Protein AF-A0AA89BQ19-F1 (afdb_monomer)

InterPro domains:
  IPR007531 Dysbindin [PTHR16294] (12-281)

Structure (mmCIF, N/CA/C/O backbone):
data_AF-A0AA89BQ19-F1
#
_entry.id   AF-A0AA89BQ19-F1
#
loop_
_atom_site.group_PDB
_atom_site.id
_atom_site.type_symbol
_atom_site.label_atom_id
_atom_site.label_alt_id
_atom_site.label_comp_id
_atom_site.label_asym_id
_atom_site.label_entity_id
_atom_site.label_seq_id
_atom_site.pdbx_PDB_ins_code
_atom_site.Cartn_x
_atom_site.Cartn_y
_atom_site.Cartn_z
_atom_site.occupancy
_atom_site.B_iso_or_equiv
_atom_site.auth_seq_id
_atom_site.auth_comp_id
_atom_site.auth_asym_id
_atom_site.auth_atom_id
_atom_site.pdbx_PDB_model_num
ATOM 1 N N . MET A 1 1 ? 82.392 4.988 -98.985 1.00 59.44 1 MET A N 1
ATOM 2 C CA . MET A 1 1 ? 82.221 5.836 -97.780 1.00 59.44 1 MET A CA 1
ATOM 3 C C . MET A 1 1 ? 80.755 6.188 -97.483 1.00 59.44 1 MET A C 1
ATOM 5 O O . MET A 1 1 ? 80.315 5.888 -96.385 1.00 59.44 1 MET A O 1
ATOM 9 N N . ARG A 1 2 ? 79.944 6.673 -98.443 1.00 60.59 2 ARG A N 1
ATOM 10 C CA . ARG A 1 2 ? 78.520 7.052 -98.224 1.00 60.59 2 ARG A CA 1
ATOM 11 C C . ARG A 1 2 ? 77.588 5.973 -97.628 1.00 60.59 2 ARG A C 1
ATOM 13 O O . ARG A 1 2 ? 76.764 6.294 -96.783 1.00 60.59 2 ARG A O 1
ATOM 20 N N . LYS A 1 3 ? 77.736 4.691 -98.000 1.00 65.44 3 LYS A N 1
ATOM 21 C CA . LYS A 1 3 ? 76.906 3.599 -97.438 1.00 65.44 3 LYS A CA 1
ATOM 22 C C . LYS A 1 3 ? 77.124 3.383 -95.930 1.00 65.44 3 LYS A C 1
ATOM 24 O O . LYS A 1 3 ? 76.165 3.089 -95.232 1.00 65.44 3 LYS A O 1
ATOM 29 N N . ARG A 1 4 ? 78.349 3.580 -95.419 1.00 65.56 4 ARG A N 1
ATOM 30 C CA . ARG A 1 4 ? 78.644 3.468 -93.976 1.00 65.56 4 ARG A CA 1
ATOM 31 C C . ARG A 1 4 ? 78.057 4.639 -93.181 1.00 65.56 4 ARG A C 1
ATOM 33 O O . ARG A 1 4 ? 77.515 4.415 -92.107 1.00 65.56 4 ARG A O 1
ATOM 40 N N . GLN A 1 5 ? 78.086 5.849 -93.747 1.00 71.81 5 GLN A N 1
ATOM 41 C CA . GLN A 1 5 ? 77.478 7.040 -93.138 1.00 71.81 5 GLN A CA 1
ATOM 42 C C . GLN A 1 5 ? 75.958 6.877 -92.957 1.00 71.81 5 GLN A C 1
ATOM 44 O O . GLN A 1 5 ? 75.428 7.193 -91.898 1.00 71.81 5 GLN A O 1
ATOM 49 N N . ASN A 1 6 ? 75.269 6.327 -93.966 1.00 75.75 6 ASN A N 1
ATOM 50 C CA . ASN A 1 6 ? 73.824 6.091 -93.897 1.00 75.75 6 ASN A CA 1
ATOM 51 C C . ASN A 1 6 ? 73.456 5.046 -92.837 1.00 75.75 6 ASN A C 1
ATOM 53 O O . ASN A 1 6 ? 72.525 5.271 -92.077 1.00 75.75 6 ASN A O 1
ATOM 57 N N . VAL A 1 7 ? 74.191 3.933 -92.742 1.00 79.19 7 VAL A N 1
ATOM 58 C CA . VAL A 1 7 ? 73.924 2.901 -91.721 1.00 79.19 7 VAL A CA 1
ATOM 59 C C . VAL A 1 7 ? 74.097 3.462 -90.308 1.00 79.19 7 VAL A C 1
ATOM 61 O O . VAL A 1 7 ? 73.243 3.228 -89.460 1.00 79.19 7 VAL A O 1
ATOM 64 N N . HIS A 1 8 ? 75.143 4.258 -90.074 1.00 80.75 8 HIS A N 1
ATOM 65 C CA . HIS A 1 8 ? 75.351 4.919 -88.785 1.00 80.75 8 HIS A CA 1
ATOM 66 C C . HIS A 1 8 ? 74.233 5.925 -88.468 1.00 80.75 8 HIS A C 1
ATOM 68 O O . HIS A 1 8 ? 73.750 5.974 -87.343 1.00 80.75 8 HIS A O 1
ATOM 74 N N . TYR A 1 9 ? 73.772 6.695 -89.459 1.00 85.81 9 TYR A N 1
ATOM 75 C CA . TYR A 1 9 ? 72.647 7.619 -89.291 1.00 85.81 9 TYR A CA 1
ATOM 76 C C . TYR A 1 9 ? 71.343 6.892 -88.932 1.00 85.81 9 TYR A C 1
ATOM 78 O O . TYR A 1 9 ? 70.663 7.284 -87.985 1.00 85.81 9 TYR A O 1
ATOM 86 N N . TYR A 1 10 ? 71.012 5.804 -89.637 1.00 87.62 10 TYR A N 1
ATOM 87 C CA . TYR A 1 10 ? 69.832 4.999 -89.317 1.00 87.62 10 TYR A CA 1
ATOM 88 C C . TYR A 1 10 ? 69.940 4.372 -87.927 1.00 87.62 10 TYR A C 1
ATOM 90 O O . TYR A 1 10 ? 68.978 4.444 -87.169 1.00 87.62 10 TYR A O 1
ATOM 98 N N . PHE A 1 11 ? 71.103 3.824 -87.567 1.00 89.88 11 PHE A N 1
ATOM 99 C CA . PHE A 1 11 ? 71.336 3.246 -86.244 1.00 89.88 11 PHE A CA 1
ATOM 100 C C . PHE A 1 11 ? 71.167 4.282 -85.123 1.00 89.88 11 PHE A C 1
ATOM 102 O O . PHE A 1 11 ? 70.396 4.046 -84.197 1.00 89.88 11 PHE A O 1
ATOM 109 N N . CYS A 1 12 ? 71.792 5.460 -85.240 1.00 90.94 12 CYS A N 1
ATOM 110 C CA . CYS A 1 12 ? 71.628 6.538 -84.261 1.00 90.94 12 CYS A CA 1
ATOM 111 C C . CYS A 1 12 ? 70.174 7.011 -84.156 1.00 90.94 12 CYS A C 1
ATOM 113 O O . CYS A 1 12 ? 69.694 7.255 -83.053 1.00 90.94 12 CYS A O 1
ATOM 115 N N . ARG A 1 13 ? 69.453 7.112 -85.281 1.00 91.56 13 ARG A N 1
ATOM 116 C CA . ARG A 1 13 ? 68.035 7.490 -85.272 1.00 91.56 13 ARG A CA 1
ATOM 117 C C . ARG A 1 13 ? 67.186 6.455 -84.540 1.00 91.56 13 ARG A C 1
ATOM 119 O O . ARG A 1 13 ? 66.380 6.842 -83.706 1.00 91.56 13 ARG A O 1
ATOM 126 N N . TYR A 1 14 ? 67.392 5.166 -84.817 1.00 93.38 14 TYR A N 1
ATOM 127 C CA . TYR A 1 14 ? 66.685 4.092 -84.117 1.00 93.38 14 TYR A CA 1
ATOM 128 C C . TYR A 1 14 ? 66.999 4.079 -82.621 1.00 93.38 14 TYR A C 1
ATOM 130 O O . TYR A 1 14 ? 66.084 3.948 -81.814 1.00 93.38 14 TYR A O 1
ATOM 138 N N . GLN A 1 15 ? 68.265 4.268 -82.246 1.00 94.50 15 GLN A N 1
ATOM 139 C CA . GLN A 1 15 ? 68.683 4.324 -80.846 1.00 94.50 15 GLN A CA 1
ATOM 140 C C . GLN A 1 15 ? 68.030 5.493 -80.095 1.00 94.50 15 GLN A C 1
ATOM 142 O O . GLN A 1 15 ? 67.572 5.302 -78.973 1.00 94.50 15 GLN A O 1
ATOM 147 N N . LEU A 1 16 ? 67.941 6.677 -80.714 1.00 93.81 16 LEU A N 1
ATOM 148 C CA . LEU A 1 16 ? 67.251 7.830 -80.128 1.00 93.81 16 LEU A CA 1
ATOM 149 C C . LEU A 1 16 ? 65.747 7.581 -79.998 1.00 93.81 16 LEU A C 1
ATOM 151 O O . LEU A 1 16 ? 65.211 7.728 -78.910 1.00 93.81 16 LEU A O 1
ATOM 155 N N . THR A 1 17 ? 65.082 7.095 -81.052 1.00 93.75 17 THR A N 1
ATOM 156 C CA . THR A 1 17 ? 63.645 6.778 -80.973 1.00 93.75 17 THR A CA 1
ATOM 157 C C . THR A 1 17 ? 63.336 5.685 -79.954 1.00 93.75 17 THR A C 1
ATOM 159 O O . THR A 1 17 ? 62.280 5.704 -79.333 1.00 93.75 17 THR A O 1
ATOM 162 N N . TRP A 1 18 ? 64.244 4.721 -79.779 1.00 95.25 18 TRP A N 1
ATOM 163 C CA . TRP A 1 18 ? 64.086 3.664 -78.786 1.00 95.25 18 TRP A CA 1
ATOM 164 C C . TRP A 1 18 ? 64.279 4.196 -77.367 1.00 95.25 18 TRP A C 1
ATOM 166 O O . TRP A 1 18 ? 63.514 3.830 -76.482 1.00 95.25 18 TRP A O 1
ATOM 176 N N . LYS A 1 19 ? 65.245 5.100 -77.167 1.00 95.56 19 LYS A N 1
ATOM 177 C CA . LYS A 1 19 ? 65.417 5.807 -75.899 1.00 95.56 19 LYS A CA 1
ATOM 178 C C . LYS A 1 19 ? 64.176 6.632 -75.553 1.00 95.56 19 LYS A C 1
ATOM 180 O O . LYS A 1 19 ? 63.644 6.456 -74.470 1.00 95.56 19 LYS A O 1
ATOM 185 N N . ASP A 1 20 ? 63.673 7.442 -76.483 1.00 95.56 20 ASP A N 1
ATOM 186 C CA . ASP A 1 20 ? 62.470 8.256 -76.261 1.00 95.56 20 ASP A CA 1
ATOM 187 C C . ASP A 1 20 ? 61.249 7.377 -75.937 1.00 95.56 20 ASP A C 1
ATOM 189 O O . ASP A 1 20 ? 60.449 7.698 -75.060 1.00 95.56 20 ASP A O 1
ATOM 193 N N . LEU A 1 21 ? 61.106 6.232 -76.618 1.00 95.56 21 LEU A N 1
ATOM 194 C CA . LEU A 1 21 ? 60.050 5.262 -76.329 1.00 95.56 21 LEU A CA 1
ATOM 195 C C . LEU A 1 21 ? 60.206 4.637 -74.936 1.00 95.56 21 LEU A C 1
ATOM 197 O O . LEU A 1 21 ? 59.207 4.459 -74.242 1.00 95.56 21 LEU A O 1
ATOM 201 N N . HIS A 1 22 ? 61.431 4.301 -74.533 1.00 96.38 22 HIS A N 1
ATOM 202 C CA . HIS A 1 22 ? 61.712 3.743 -73.214 1.00 96.38 22 HIS A CA 1
ATOM 203 C C . HIS A 1 22 ? 61.442 4.764 -72.106 1.00 96.38 22 HIS A C 1
ATOM 205 O O . HIS A 1 22 ? 60.717 4.441 -71.171 1.00 96.38 22 HIS A O 1
ATOM 211 N N . ASP A 1 23 ? 61.917 6.001 -72.264 1.00 95.81 23 ASP A N 1
ATOM 212 C CA . ASP A 1 23 ? 61.692 7.100 -71.320 1.00 95.81 23 ASP A CA 1
ATOM 213 C C . ASP A 1 23 ? 60.181 7.390 -71.178 1.00 95.81 23 ASP A C 1
ATOM 215 O O . ASP A 1 23 ? 59.668 7.555 -70.069 1.00 95.81 23 ASP A O 1
ATOM 219 N N . ASN A 1 24 ? 59.427 7.363 -72.286 1.00 96.12 24 ASN A N 1
ATOM 220 C CA . ASN A 1 24 ? 57.965 7.488 -72.263 1.00 96.12 24 ASN A CA 1
ATOM 221 C C . ASN A 1 24 ? 57.283 6.297 -71.573 1.00 96.12 24 ASN A C 1
ATOM 223 O O . ASN A 1 24 ? 56.347 6.497 -70.800 1.00 96.12 24 ASN A O 1
ATOM 227 N N . SER A 1 25 ? 57.734 5.067 -71.835 1.00 96.31 25 SER A N 1
ATOM 228 C CA . SER A 1 25 ? 57.196 3.862 -71.193 1.00 96.31 25 SER A CA 1
ATOM 229 C C . SER A 1 25 ? 57.474 3.847 -69.691 1.00 96.31 25 SER A C 1
ATOM 231 O O . SER A 1 25 ? 56.616 3.423 -68.923 1.00 96.31 25 SER A O 1
ATOM 233 N N . GLU A 1 26 ? 58.651 4.304 -69.265 1.00 96.69 26 GLU A N 1
ATOM 234 C CA . GLU A 1 26 ? 59.024 4.402 -67.855 1.00 96.69 26 GLU A CA 1
ATOM 235 C C . GLU A 1 26 ? 58.215 5.497 -67.149 1.00 96.69 26 GLU A C 1
ATOM 237 O O . GLU A 1 26 ? 57.686 5.273 -66.062 1.00 96.69 26 GLU A O 1
ATOM 242 N N . SER A 1 27 ? 58.044 6.660 -67.785 1.00 95.75 27 SER A N 1
ATOM 243 C CA . SER A 1 27 ? 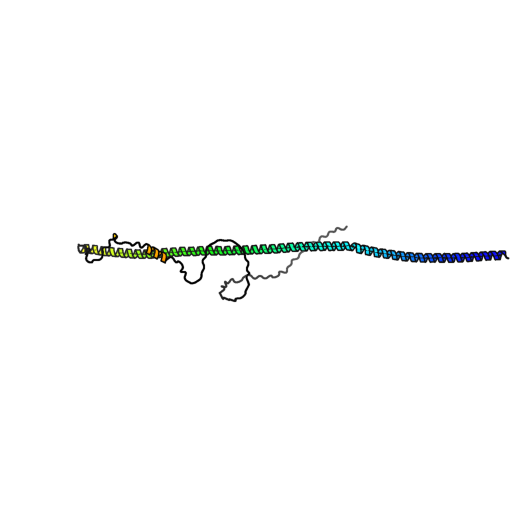57.186 7.734 -67.271 1.00 95.75 27 SER A CA 1
ATOM 244 C C . SER A 1 27 ? 55.726 7.285 -67.133 1.00 95.75 27 SER A C 1
ATOM 246 O O . SER A 1 27 ? 55.103 7.515 -66.097 1.00 95.75 27 SER A O 1
ATOM 248 N N . ALA A 1 28 ? 55.197 6.569 -68.133 1.00 95.69 28 ALA A N 1
ATOM 249 C CA . ALA A 1 28 ? 53.851 6.002 -68.086 1.00 95.69 28 ALA A CA 1
ATOM 250 C C . ALA A 1 28 ? 53.698 4.958 -66.965 1.00 95.69 28 ALA A C 1
ATOM 252 O O . ALA A 1 28 ? 52.684 4.967 -66.269 1.00 95.69 28 ALA A O 1
ATOM 253 N N . ALA A 1 29 ? 54.704 4.102 -66.750 1.00 97.19 29 ALA A N 1
ATOM 254 C CA . ALA A 1 29 ? 54.711 3.143 -65.645 1.00 97.19 29 ALA A CA 1
ATOM 255 C C . ALA A 1 29 ? 54.707 3.850 -64.278 1.00 97.19 29 ALA A C 1
ATOM 257 O O . ALA A 1 29 ? 53.867 3.540 -63.439 1.00 97.19 29 ALA A O 1
ATOM 258 N N . ARG A 1 30 ? 55.557 4.869 -64.084 1.00 96.75 30 ARG A N 1
ATOM 259 C CA . ARG A 1 30 ? 55.587 5.666 -62.842 1.00 96.75 30 ARG A CA 1
ATOM 260 C C . ARG A 1 30 ? 54.270 6.400 -62.587 1.00 96.75 30 ARG A C 1
ATOM 262 O O . ARG A 1 30 ? 53.815 6.473 -61.451 1.00 96.75 30 ARG A O 1
ATOM 269 N N . GLN A 1 31 ? 53.643 6.943 -63.631 1.00 97.06 31 GLN A N 1
ATOM 270 C CA . GLN A 1 31 ? 52.338 7.591 -63.500 1.00 97.06 31 GLN A CA 1
ATOM 271 C C . GLN A 1 31 ? 51.242 6.583 -63.125 1.00 97.06 31 GLN A C 1
ATOM 273 O O . GLN A 1 31 ? 50.381 6.906 -62.309 1.00 97.06 31 GLN A O 1
ATOM 278 N N . ALA A 1 32 ? 51.279 5.371 -63.685 1.00 97.25 32 ALA A N 1
ATOM 279 C CA . ALA A 1 32 ? 50.356 4.302 -63.317 1.00 97.25 32 ALA A CA 1
ATOM 280 C C . ALA A 1 32 ? 50.536 3.866 -61.852 1.00 97.25 32 ALA A C 1
ATOM 282 O O . ALA A 1 32 ? 49.540 3.721 -61.149 1.00 97.25 32 ALA A O 1
ATOM 283 N N . GLU A 1 33 ? 51.777 3.736 -61.370 1.00 97.12 33 GLU A N 1
ATOM 284 C CA . GLU A 1 33 ? 52.081 3.426 -59.962 1.00 97.12 33 GLU A CA 1
ATOM 285 C C . GLU A 1 33 ? 51.579 4.513 -58.996 1.00 97.12 33 GLU A C 1
ATOM 287 O O . GLU A 1 33 ? 51.021 4.203 -57.944 1.00 97.12 33 GLU A O 1
ATOM 292 N N . GLU A 1 34 ? 51.722 5.795 -59.348 1.00 97.25 34 GLU A N 1
ATOM 293 C CA . GLU A 1 34 ? 51.201 6.893 -58.521 1.00 97.25 34 GLU A CA 1
ATOM 294 C C . GLU A 1 34 ? 49.667 6.876 -58.457 1.00 97.25 34 GLU A C 1
ATOM 296 O O . GLU A 1 34 ? 49.086 7.037 -57.382 1.00 97.25 34 GLU A O 1
ATOM 301 N N . VAL A 1 35 ? 48.998 6.635 -59.589 1.00 97.62 35 VAL A N 1
ATOM 302 C CA . VAL A 1 35 ? 47.535 6.502 -59.627 1.00 97.62 35 VAL A CA 1
ATOM 303 C C . VAL A 1 35 ? 47.079 5.300 -58.797 1.00 97.62 35 VAL A C 1
ATOM 305 O O . VAL A 1 35 ? 46.138 5.433 -58.018 1.00 97.62 35 VAL A O 1
ATOM 308 N N . ASP A 1 36 ? 47.759 4.157 -58.893 1.00 97.81 36 ASP A N 1
ATOM 309 C CA . ASP A 1 36 ? 47.453 2.964 -58.095 1.00 97.81 36 ASP A CA 1
ATOM 310 C C . ASP A 1 36 ? 47.627 3.212 -56.583 1.00 97.81 36 ASP A C 1
ATOM 312 O O . ASP A 1 36 ? 46.761 2.868 -55.772 1.00 97.81 36 ASP A O 1
ATOM 316 N N . SER A 1 37 ? 48.687 3.930 -56.196 1.00 97.19 37 SER A N 1
ATOM 317 C CA . SER A 1 37 ? 48.915 4.380 -54.816 1.00 97.19 37 SER A CA 1
ATOM 318 C C . SER A 1 37 ? 47.788 5.284 -54.310 1.00 97.19 37 SER A C 1
ATOM 320 O O . SER A 1 37 ? 47.315 5.131 -53.179 1.00 97.19 37 SER A O 1
ATOM 322 N N . GLN A 1 38 ? 47.311 6.217 -55.138 1.00 97.62 38 GLN A N 1
ATOM 323 C CA . GLN A 1 38 ? 46.184 7.088 -54.797 1.00 97.62 38 GLN A CA 1
ATOM 324 C C . GLN A 1 38 ? 44.868 6.313 -54.685 1.00 97.62 38 GLN A C 1
ATOM 326 O O . GLN A 1 38 ? 44.131 6.518 -53.719 1.00 97.62 38 GLN A O 1
ATOM 331 N N . ILE A 1 39 ? 44.593 5.392 -55.613 1.00 97.81 39 ILE A N 1
ATOM 332 C CA . ILE A 1 39 ? 43.410 4.522 -55.576 1.00 97.81 39 ILE A CA 1
ATOM 333 C C . ILE A 1 39 ? 43.417 3.678 -54.301 1.00 97.81 39 ILE A C 1
ATOM 335 O O . ILE A 1 39 ? 42.407 3.624 -53.603 1.00 97.81 39 ILE A O 1
ATOM 339 N N . THR A 1 40 ? 44.557 3.088 -53.942 1.00 97.75 40 THR A N 1
ATOM 340 C CA . THR A 1 40 ? 44.689 2.274 -52.726 1.00 97.75 40 THR A CA 1
ATOM 341 C C . THR A 1 40 ? 44.440 3.103 -51.465 1.00 97.75 40 THR A C 1
ATOM 343 O O . THR A 1 40 ? 43.699 2.680 -50.577 1.00 97.75 40 THR A O 1
ATOM 346 N N . LYS A 1 41 ? 44.988 4.324 -51.385 1.00 97.44 41 LYS A N 1
ATOM 347 C CA . LYS A 1 41 ? 44.727 5.245 -50.262 1.00 97.44 41 LYS A CA 1
ATOM 348 C C . LYS A 1 41 ? 43.250 5.621 -50.160 1.00 97.44 41 LYS A C 1
ATOM 350 O O . LYS A 1 41 ? 42.706 5.644 -49.057 1.00 97.44 41 LYS A O 1
ATOM 355 N N . LEU A 1 42 ? 42.607 5.909 -51.293 1.00 97.50 42 LEU A N 1
ATOM 356 C CA . LEU A 1 42 ? 41.175 6.197 -51.336 1.00 97.50 42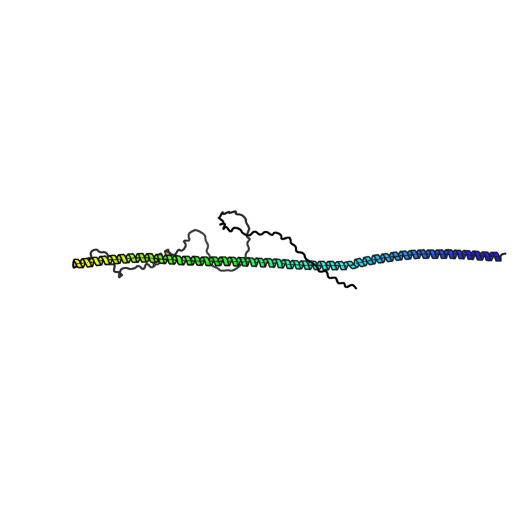 LEU A CA 1
ATOM 357 C C . LEU A 1 42 ? 40.361 4.986 -50.886 1.00 97.50 42 LEU A C 1
ATOM 359 O O . LEU A 1 42 ? 39.465 5.151 -50.065 1.00 97.50 42 LEU A O 1
ATOM 363 N N . TYR A 1 43 ? 40.700 3.784 -51.352 1.00 97.81 43 TYR A N 1
ATOM 364 C CA . TYR A 1 43 ? 40.029 2.551 -50.952 1.00 97.81 43 TYR A CA 1
ATOM 365 C C . TYR A 1 43 ? 40.078 2.353 -49.434 1.00 97.81 43 TYR A C 1
ATOM 367 O O . TYR A 1 43 ? 39.033 2.220 -48.808 1.00 97.81 43 TYR A O 1
ATOM 375 N N . VAL A 1 44 ? 41.265 2.444 -48.822 1.00 97.56 44 VAL A N 1
ATOM 376 C CA . VAL A 1 44 ? 41.427 2.329 -47.360 1.00 97.56 44 VAL A CA 1
ATOM 377 C C . VAL A 1 44 ? 40.645 3.417 -46.617 1.00 97.56 44 VAL A C 1
ATOM 379 O O . VAL A 1 44 ? 40.056 3.159 -45.568 1.00 97.56 44 VAL A O 1
ATOM 382 N N . HIS A 1 45 ? 40.615 4.643 -47.147 1.00 97.75 45 HIS A N 1
ATOM 383 C CA . HIS A 1 45 ? 39.827 5.719 -46.553 1.00 97.75 45 HIS A CA 1
ATOM 384 C C . HIS A 1 45 ? 38.323 5.414 -46.599 1.00 97.75 45 HIS A C 1
ATOM 386 O O . HIS A 1 45 ? 37.646 5.576 -45.586 1.00 97.75 45 HIS A O 1
ATOM 392 N N . TYR A 1 46 ? 37.799 4.969 -47.743 1.00 97.62 46 TYR A N 1
ATOM 393 C CA . TYR A 1 46 ? 36.387 4.609 -47.878 1.00 97.62 46 TYR A CA 1
ATOM 394 C C . TYR A 1 46 ? 36.012 3.415 -47.005 1.00 97.62 46 TYR A C 1
ATOM 396 O O . TYR A 1 46 ? 34.991 3.477 -46.329 1.00 97.62 46 TYR A O 1
ATOM 404 N N . ASP A 1 47 ? 36.859 2.392 -46.951 1.00 97.88 47 ASP A N 1
ATOM 405 C CA . ASP A 1 47 ? 36.654 1.214 -46.110 1.00 97.88 47 ASP A CA 1
ATOM 406 C C . ASP A 1 47 ? 36.540 1.609 -44.628 1.00 97.88 47 ASP A C 1
ATOM 408 O O . ASP A 1 47 ? 35.551 1.304 -43.963 1.00 97.88 47 ASP A O 1
ATOM 412 N N . ARG A 1 48 ? 37.456 2.459 -44.142 1.00 97.62 48 ARG A N 1
ATOM 413 C CA . ARG A 1 48 ? 37.388 3.012 -42.780 1.00 97.62 48 ARG A CA 1
ATOM 414 C C . ARG A 1 48 ? 36.116 3.827 -42.526 1.00 97.62 48 ARG A C 1
ATOM 416 O O . ARG A 1 48 ? 35.556 3.762 -41.433 1.00 97.62 48 ARG A O 1
ATOM 423 N N . GLN A 1 49 ? 35.669 4.628 -43.493 1.00 97.38 49 GLN A N 1
ATOM 424 C CA . GLN A 1 49 ? 34.421 5.388 -43.352 1.00 97.38 49 GLN A CA 1
ATOM 425 C C . GLN A 1 49 ? 33.206 4.455 -43.293 1.00 97.38 49 GLN A C 1
ATOM 427 O O . GLN A 1 49 ? 32.305 4.674 -42.482 1.00 97.38 49 GLN A O 1
ATOM 432 N N . CYS A 1 50 ? 33.198 3.389 -44.095 1.00 97.69 50 CYS A N 1
ATOM 433 C CA . CYS A 1 50 ? 32.173 2.353 -44.051 1.00 97.69 50 CYS A CA 1
ATOM 434 C C . CYS A 1 50 ? 32.150 1.632 -42.695 1.00 97.69 50 CYS A C 1
ATOM 436 O O . CYS A 1 50 ? 31.068 1.450 -42.136 1.00 97.69 50 CYS A O 1
ATOM 438 N N . GLU A 1 51 ? 33.306 1.298 -42.114 1.00 97.75 51 GLU A N 1
ATOM 439 C CA . GLU A 1 51 ? 33.380 0.714 -40.767 1.00 97.75 51 GLU A CA 1
ATOM 440 C C . GLU A 1 51 ? 32.788 1.644 -39.698 1.00 97.75 51 GLU A C 1
ATOM 442 O O . GLU A 1 51 ? 31.988 1.210 -38.868 1.00 97.75 51 GLU A O 1
ATOM 447 N N . ILE A 1 52 ? 33.149 2.933 -39.715 1.00 97.19 52 ILE A N 1
ATOM 448 C CA . ILE A 1 52 ? 32.631 3.922 -38.754 1.00 97.19 52 ILE A CA 1
ATOM 449 C C . ILE A 1 52 ? 31.114 4.068 -38.900 1.00 97.19 52 ILE A C 1
ATOM 451 O O . ILE A 1 52 ? 30.399 4.064 -37.897 1.00 97.19 52 ILE A O 1
ATOM 455 N N . MET A 1 53 ? 30.618 4.166 -40.135 1.00 97.56 53 MET A N 1
ATOM 456 C CA . MET A 1 53 ? 29.185 4.259 -40.413 1.00 97.56 53 MET A CA 1
ATOM 457 C C . MET A 1 53 ? 28.435 3.011 -39.937 1.00 97.56 53 MET A C 1
ATOM 459 O O . MET A 1 53 ? 27.357 3.129 -39.361 1.00 97.56 53 MET A O 1
ATOM 463 N N . THR A 1 54 ? 29.017 1.825 -40.123 1.00 97.25 54 THR A N 1
ATOM 464 C CA . THR A 1 54 ? 28.423 0.558 -39.673 1.00 97.25 54 THR A CA 1
ATOM 465 C C . THR A 1 54 ? 28.326 0.513 -38.150 1.00 97.25 54 THR A C 1
ATOM 467 O O . THR A 1 54 ? 27.252 0.248 -37.623 1.00 97.25 54 THR A O 1
ATOM 470 N N . ARG A 1 55 ? 29.388 0.895 -37.429 1.00 96.75 55 ARG A N 1
ATOM 471 C CA . ARG A 1 55 ? 29.358 0.982 -35.956 1.00 96.75 55 ARG A CA 1
ATOM 472 C C . ARG A 1 55 ? 28.342 1.999 -35.446 1.00 96.75 55 ARG A C 1
ATOM 474 O O . ARG A 1 55 ? 27.674 1.759 -34.445 1.00 96.75 55 ARG A O 1
ATOM 481 N N . LEU A 1 56 ? 28.216 3.141 -36.123 1.00 96.81 56 LEU A N 1
ATOM 482 C CA . LEU A 1 56 ? 27.195 4.130 -35.785 1.00 96.81 56 LEU A CA 1
ATOM 483 C C . LEU A 1 56 ? 25.791 3.558 -36.003 1.00 96.81 56 LEU A C 1
ATOM 485 O O . LEU A 1 56 ? 24.925 3.727 -35.150 1.00 96.81 56 LEU A O 1
ATOM 489 N N . HIS A 1 57 ? 25.574 2.871 -37.124 1.00 96.50 57 HIS A N 1
ATOM 490 C CA . HIS A 1 57 ? 24.305 2.222 -37.423 1.00 96.50 57 HIS A CA 1
ATOM 491 C C . HIS A 1 57 ? 23.952 1.156 -36.380 1.00 96.50 57 HIS A C 1
ATOM 493 O O . HIS A 1 57 ? 22.831 1.160 -35.886 1.00 96.50 57 HIS A O 1
ATOM 499 N N . GLU A 1 58 ? 24.905 0.310 -35.988 1.00 95.75 58 GLU A N 1
ATOM 500 C CA . GLU A 1 58 ? 24.742 -0.672 -34.907 1.00 95.75 58 GLU A CA 1
ATOM 501 C C . GLU A 1 58 ? 24.386 0.006 -33.576 1.00 95.75 58 GLU A C 1
ATOM 503 O O . GLU A 1 58 ? 23.455 -0.419 -32.894 1.00 95.75 58 GLU A O 1
ATOM 508 N N . GLY A 1 59 ? 25.064 1.107 -33.233 1.00 94.38 59 GLY A N 1
ATOM 509 C CA . GLY A 1 59 ? 24.760 1.889 -32.034 1.00 94.38 59 GLY A CA 1
ATOM 510 C C . GLY A 1 59 ? 23.347 2.479 -32.048 1.00 94.38 59 GLY A C 1
ATOM 511 O O . GLY A 1 59 ? 22.626 2.384 -31.057 1.00 94.38 59 GLY A O 1
ATOM 512 N N . ILE A 1 60 ? 22.917 3.037 -33.183 1.00 95.75 60 ILE A N 1
ATOM 513 C CA . ILE A 1 60 ? 21.556 3.568 -33.356 1.00 95.75 60 ILE A CA 1
ATOM 514 C C . ILE A 1 60 ? 20.523 2.436 -33.324 1.00 95.75 60 ILE A C 1
ATOM 516 O O . ILE A 1 60 ? 19.465 2.597 -32.720 1.00 95.75 60 ILE A O 1
ATOM 520 N N . ALA A 1 61 ? 20.827 1.282 -33.919 1.00 95.75 61 ALA A N 1
ATOM 521 C CA . ALA A 1 61 ? 19.962 0.106 -33.903 1.00 95.75 61 ALA A CA 1
ATOM 522 C C . ALA A 1 61 ? 19.802 -0.502 -32.496 1.00 95.75 61 ALA A C 1
ATOM 524 O O . ALA A 1 61 ? 18.809 -1.180 -32.241 1.00 95.75 61 ALA A O 1
ATOM 525 N N . GLY A 1 62 ? 20.733 -0.235 -31.573 1.00 95.62 62 GLY A N 1
ATOM 526 C CA . GLY A 1 62 ? 20.619 -0.611 -30.162 1.00 95.62 62 GLY A CA 1
ATOM 527 C C . GLY A 1 62 ? 19.692 0.289 -29.334 1.00 95.62 62 GLY A C 1
ATOM 528 O O . GLY A 1 62 ? 19.160 -0.160 -28.320 1.00 95.62 62 GLY A O 1
ATOM 529 N N . LEU A 1 63 ? 19.442 1.537 -29.754 1.00 96.50 63 LEU A N 1
ATOM 530 C CA . LEU A 1 63 ? 18.608 2.484 -28.996 1.00 96.50 63 LEU A CA 1
ATOM 531 C C . LEU A 1 63 ? 17.165 1.999 -28.763 1.00 96.50 63 LEU A C 1
ATOM 533 O O . LEU A 1 63 ? 16.694 2.129 -27.634 1.00 96.50 63 LEU A O 1
ATOM 537 N N . PRO A 1 64 ? 16.459 1.407 -29.748 1.00 96.69 64 PRO A N 1
ATOM 538 C CA . PRO A 1 64 ? 15.126 0.850 -29.523 1.00 96.69 64 PRO A CA 1
ATOM 539 C C . PRO A 1 64 ? 15.100 -0.254 -28.465 1.00 96.69 64 PRO A C 1
ATOM 541 O O . PRO A 1 64 ? 14.125 -0.364 -27.734 1.00 96.69 64 PRO A O 1
ATOM 544 N N . VAL A 1 65 ? 16.166 -1.054 -28.349 1.00 96.38 65 VAL A N 1
ATOM 545 C CA . VAL A 1 65 ? 16.254 -2.107 -27.325 1.00 96.38 65 VAL A CA 1
ATOM 546 C C . VAL A 1 65 ? 16.302 -1.485 -25.934 1.00 96.38 65 VAL A C 1
ATOM 548 O O . VAL A 1 65 ? 15.552 -1.898 -25.056 1.00 96.38 65 VAL A O 1
ATOM 551 N N . ILE A 1 66 ? 17.130 -0.454 -25.750 1.00 96.44 66 ILE A N 1
ATOM 552 C CA . ILE A 1 66 ? 17.221 0.282 -24.482 1.00 96.44 66 ILE A CA 1
ATOM 553 C C . ILE A 1 66 ? 15.892 0.980 -24.171 1.00 96.44 66 ILE A C 1
ATOM 555 O O . ILE A 1 66 ? 15.454 0.983 -23.026 1.00 96.44 66 ILE A O 1
ATOM 559 N N . LEU A 1 67 ? 15.228 1.547 -25.182 1.00 97.44 67 LEU A N 1
ATOM 560 C CA . LEU A 1 67 ? 13.924 2.186 -25.013 1.00 97.44 67 LEU A CA 1
ATOM 561 C C . LEU A 1 67 ? 12.852 1.178 -24.586 1.00 97.44 67 LEU A C 1
ATOM 563 O O . LEU A 1 67 ? 12.084 1.474 -23.679 1.00 97.44 67 LEU A O 1
ATOM 567 N N . ASN A 1 68 ? 12.834 -0.016 -25.180 1.00 97.44 68 ASN A N 1
ATOM 568 C CA . ASN A 1 68 ? 11.918 -1.080 -24.773 1.00 97.44 68 ASN A CA 1
ATOM 569 C C . ASN A 1 68 ? 12.197 -1.537 -23.338 1.00 97.44 68 ASN A C 1
ATOM 571 O O . ASN A 1 68 ? 11.264 -1.660 -22.559 1.00 97.44 68 ASN A O 1
ATOM 575 N N . GLN A 1 69 ? 13.466 -1.712 -22.957 1.00 97.81 69 GLN A N 1
ATOM 576 C CA . GLN A 1 69 ? 13.833 -2.042 -21.575 1.00 97.81 69 GLN A CA 1
ATOM 577 C C . GLN A 1 69 ? 13.414 -0.945 -20.590 1.00 97.81 69 GLN A C 1
ATOM 579 O O . GLN A 1 69 ? 12.933 -1.240 -19.500 1.00 97.81 69 GLN A O 1
ATOM 584 N N . LEU A 1 70 ? 13.570 0.327 -20.963 1.00 98.19 70 LEU A N 1
ATOM 585 C CA . LEU A 1 70 ? 13.100 1.447 -20.151 1.00 98.19 70 LEU A CA 1
ATOM 586 C C . LEU A 1 70 ? 11.572 1.442 -20.024 1.00 98.19 70 LEU A C 1
ATOM 588 O O . LEU A 1 70 ? 11.057 1.710 -18.941 1.00 98.19 70 LEU A O 1
ATOM 592 N N . GLN A 1 71 ? 10.857 1.117 -21.104 1.00 98.00 71 GLN A N 1
ATOM 593 C CA . GLN A 1 71 ? 9.404 0.984 -21.081 1.00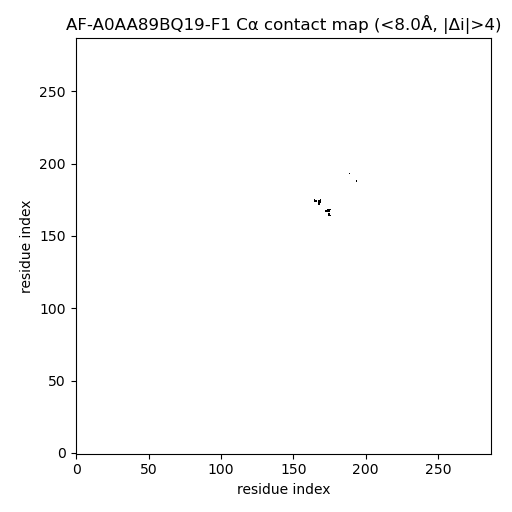 98.00 71 GLN A CA 1
ATOM 594 C C . GLN A 1 71 ? 8.971 -0.171 -20.174 1.00 98.00 71 GLN A C 1
ATOM 596 O O . GLN A 1 71 ? 8.128 0.038 -19.315 1.00 98.00 71 GLN A O 1
ATOM 601 N N . GLU A 1 72 ? 9.602 -1.341 -20.280 1.00 98.12 72 GLU A N 1
ATOM 602 C CA . GLU A 1 72 ? 9.348 -2.485 -19.394 1.00 98.12 72 GLU A CA 1
ATOM 603 C C . GLU A 1 72 ? 9.574 -2.121 -17.920 1.00 98.12 72 GLU A C 1
ATOM 605 O O . GLU A 1 72 ? 8.747 -2.442 -17.071 1.00 98.12 72 GLU A O 1
ATOM 610 N N . LEU A 1 73 ? 10.658 -1.406 -17.601 1.00 97.94 73 LEU A N 1
ATOM 611 C CA . LEU A 1 73 ? 10.907 -0.919 -16.240 1.00 97.94 73 LEU A CA 1
ATOM 612 C C . LEU A 1 73 ? 9.850 0.091 -15.779 1.00 97.94 73 LEU A C 1
ATOM 614 O O . LEU A 1 73 ? 9.473 0.086 -14.610 1.00 97.94 73 LEU A O 1
ATOM 618 N N . THR A 1 74 ? 9.373 0.943 -16.686 1.00 98.38 74 THR A N 1
ATOM 619 C CA . THR A 1 74 ? 8.302 1.908 -16.400 1.00 98.38 74 THR A CA 1
ATOM 620 C C . THR A 1 74 ? 6.984 1.188 -16.122 1.00 98.38 74 THR A C 1
ATOM 622 O O . THR A 1 74 ? 6.291 1.538 -15.172 1.00 98.38 74 THR A O 1
ATOM 625 N N . ASP A 1 75 ? 6.669 0.143 -16.885 1.00 98.25 75 ASP A N 1
ATOM 626 C CA . ASP A 1 75 ? 5.467 -0.669 -16.690 1.00 98.25 75 ASP A CA 1
ATOM 627 C C . ASP A 1 75 ? 5.536 -1.449 -15.366 1.00 98.25 75 ASP A C 1
ATOM 629 O O . ASP A 1 75 ? 4.554 -1.517 -14.629 1.00 98.25 75 ASP A O 1
ATOM 633 N N . VAL A 1 76 ? 6.706 -1.998 -15.014 1.00 98.12 76 VAL A N 1
ATOM 634 C CA . VAL A 1 76 ? 6.923 -2.646 -13.708 1.00 98.12 76 VAL A CA 1
ATOM 635 C C . VAL A 1 76 ? 6.756 -1.648 -12.563 1.00 98.12 76 VAL A C 1
ATOM 637 O O . VAL A 1 76 ? 6.140 -1.993 -11.557 1.00 98.12 76 VAL A O 1
ATOM 640 N N . LEU A 1 77 ? 7.269 -0.423 -12.706 1.00 98.19 77 LEU A N 1
ATOM 641 C CA . LEU A 1 77 ? 7.096 0.623 -11.700 1.00 98.19 77 LEU A CA 1
ATOM 642 C C . LEU A 1 77 ? 5.619 1.001 -11.534 1.00 98.19 77 LEU A C 1
ATOM 644 O O . LEU A 1 77 ? 5.145 1.064 -10.407 1.00 98.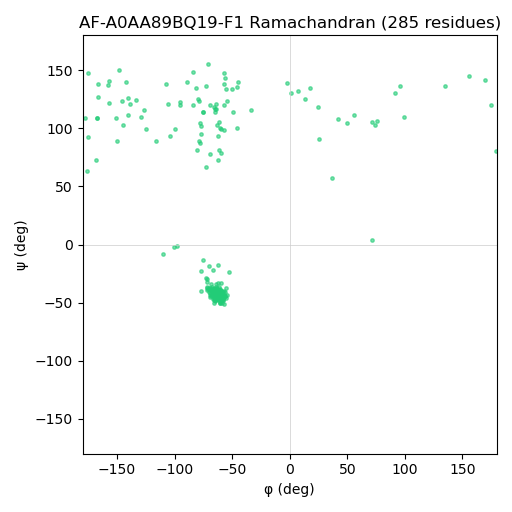19 77 LEU A O 1
ATOM 648 N N . ALA A 1 78 ? 4.886 1.175 -12.634 1.00 98.12 78 ALA A N 1
ATOM 649 C CA . ALA A 1 78 ? 3.456 1.477 -12.597 1.00 98.12 78 ALA A CA 1
ATOM 650 C C . ALA A 1 78 ? 2.639 0.350 -11.941 1.00 98.12 78 ALA A C 1
ATOM 652 O O . ALA A 1 78 ? 1.751 0.611 -11.134 1.00 98.12 78 ALA A O 1
ATOM 653 N N . ASN A 1 79 ? 2.967 -0.913 -12.234 1.00 98.19 79 ASN A N 1
ATOM 654 C CA . ASN A 1 79 ? 2.329 -2.055 -11.575 1.00 98.19 79 ASN A CA 1
ATOM 655 C C . ASN A 1 79 ? 2.630 -2.078 -10.071 1.00 98.19 79 ASN A C 1
ATOM 657 O O . ASN A 1 79 ? 1.753 -2.387 -9.271 1.00 98.19 79 ASN A O 1
ATOM 661 N N . LEU A 1 80 ? 3.865 -1.748 -9.685 1.00 98.31 80 LEU A N 1
ATOM 662 C CA . LEU A 1 80 ? 4.260 -1.685 -8.284 1.00 98.31 80 LEU A CA 1
ATOM 663 C C . LEU A 1 80 ? 3.525 -0.555 -7.544 1.00 98.31 80 LEU A C 1
ATOM 665 O O . LEU A 1 80 ? 3.094 -0.760 -6.415 1.00 98.31 80 LEU A O 1
ATOM 669 N N . GLU A 1 81 ? 3.342 0.607 -8.175 1.00 98.19 81 GLU A N 1
ATOM 670 C CA . GLU A 1 81 ? 2.510 1.698 -7.644 1.00 98.19 81 GLU A CA 1
ATOM 671 C C . GLU A 1 81 ? 1.059 1.234 -7.420 1.00 98.19 81 GLU A C 1
ATOM 673 O O . GLU A 1 81 ? 0.519 1.428 -6.334 1.00 98.19 81 GLU A O 1
ATOM 678 N N . GLU A 1 82 ? 0.460 0.515 -8.375 1.00 98.31 82 GLU A N 1
ATOM 679 C CA . GLU A 1 82 ? -0.890 -0.047 -8.213 1.00 98.31 82 GLU A CA 1
ATOM 680 C C . GLU A 1 82 ? -0.967 -1.080 -7.068 1.00 98.31 82 GLU A C 1
ATOM 682 O O . GLU A 1 82 ? -1.971 -1.175 -6.357 1.00 98.31 82 GLU A O 1
ATOM 687 N N . GLU A 1 83 ? 0.076 -1.891 -6.884 1.00 98.38 83 GLU A N 1
ATOM 688 C CA . GLU A 1 83 ? 0.164 -2.825 -5.759 1.00 98.38 83 GLU A CA 1
ATOM 689 C C . GLU A 1 83 ? 0.293 -2.097 -4.417 1.00 98.38 83 GLU A C 1
ATOM 691 O O . GLU A 1 83 ? -0.355 -2.512 -3.453 1.00 98.38 83 GLU A O 1
ATOM 696 N N . TYR A 1 84 ? 1.053 -1.000 -4.352 1.00 98.25 84 TYR A N 1
ATOM 697 C CA . TYR A 1 84 ? 1.120 -0.158 -3.158 1.00 98.25 84 TYR A CA 1
ATOM 698 C C . TYR A 1 84 ? -0.242 0.443 -2.818 1.00 98.25 84 TYR A C 1
ATOM 700 O O . TYR A 1 84 ? -0.682 0.283 -1.682 1.00 98.25 84 TYR A O 1
ATOM 708 N N . ASP A 1 85 ? -0.961 1.007 -3.790 1.00 98.44 85 ASP A N 1
ATOM 709 C CA . ASP A 1 85 ? -2.306 1.557 -3.569 1.00 98.44 85 ASP A CA 1
ATOM 710 C C . ASP A 1 85 ? -3.272 0.498 -3.003 1.00 98.44 85 ASP A C 1
ATOM 712 O O . ASP A 1 85 ? -4.071 0.766 -2.102 1.00 98.44 85 ASP A O 1
ATOM 716 N N . LYS A 1 86 ? -3.190 -0.747 -3.495 1.00 98.31 86 LYS A N 1
ATOM 717 C CA . LYS A 1 86 ? -3.994 -1.869 -2.977 1.00 98.31 86 LYS A CA 1
ATOM 718 C C . LYS A 1 86 ? -3.625 -2.230 -1.542 1.00 98.31 86 LYS A C 1
ATOM 720 O O . LYS A 1 86 ? -4.516 -2.538 -0.749 1.00 98.31 86 LYS A O 1
ATOM 725 N N . VAL A 1 87 ? -2.334 -2.238 -1.217 1.00 98.69 87 VAL A N 1
ATOM 726 C CA . VAL A 1 87 ? -1.853 -2.518 0.141 1.00 98.69 87 VAL A CA 1
ATOM 727 C C . VAL A 1 87 ? -2.276 -1.405 1.094 1.00 98.69 87 VAL A C 1
ATOM 729 O O . VAL A 1 87 ? -2.773 -1.707 2.174 1.00 98.69 87 VAL A O 1
ATOM 732 N N . GLU A 1 88 ? -2.154 -0.142 0.692 1.00 98.56 88 GLU A N 1
ATOM 733 C CA . GLU A 1 88 ? -2.609 1.006 1.480 1.00 98.56 88 GLU A CA 1
ATOM 734 C C . GLU A 1 88 ? -4.115 0.933 1.748 1.00 98.56 88 GLU A C 1
ATOM 736 O O . GLU A 1 88 ? -4.539 1.025 2.899 1.00 98.56 88 GLU A O 1
ATOM 741 N N . ALA A 1 89 ? -4.928 0.648 0.727 1.00 98.38 89 ALA A N 1
ATOM 742 C CA . ALA A 1 89 ? -6.367 0.457 0.901 1.00 98.38 89 ALA A CA 1
ATOM 743 C C . ALA A 1 89 ? -6.702 -0.715 1.844 1.00 98.38 89 ALA A C 1
ATOM 745 O O . ALA A 1 89 ? -7.621 -0.620 2.659 1.00 98.38 89 ALA A O 1
ATOM 746 N N . ALA A 1 90 ? -5.957 -1.821 1.759 1.00 98.44 90 ALA A N 1
ATOM 747 C CA . ALA A 1 90 ? -6.137 -2.965 2.649 1.00 98.44 90 ALA A CA 1
ATOM 748 C C . ALA A 1 90 ? -5.727 -2.658 4.099 1.00 98.44 90 ALA A C 1
ATOM 750 O O . ALA A 1 90 ? -6.356 -3.174 5.022 1.00 98.44 90 ALA A O 1
ATOM 751 N N . LEU A 1 91 ? -4.702 -1.824 4.307 1.00 98.69 91 LEU A N 1
ATOM 752 C CA . LEU A 1 91 ? -4.283 -1.371 5.634 1.00 98.69 91 LEU A CA 1
ATOM 753 C C . LEU A 1 91 ? -5.323 -0.452 6.271 1.00 98.69 91 LEU A C 1
ATOM 755 O O . LEU A 1 91 ? -5.663 -0.673 7.428 1.00 98.69 91 LEU A O 1
ATOM 759 N N . VAL A 1 92 ? -5.880 0.498 5.515 1.00 98.62 92 VAL A N 1
ATOM 760 C CA . VAL A 1 92 ? -6.981 1.354 5.994 1.00 98.62 92 VAL A CA 1
ATOM 761 C C . VAL A 1 92 ? -8.182 0.499 6.401 1.00 98.62 92 VAL A C 1
ATOM 763 O O . VAL A 1 92 ? -8.703 0.636 7.500 1.00 98.62 92 VAL A O 1
ATOM 766 N N . TYR A 1 93 ? -8.569 -0.468 5.566 1.00 98.62 93 TYR A N 1
ATOM 767 C CA . TYR A 1 93 ? -9.653 -1.388 5.914 1.00 98.62 93 TYR A CA 1
ATOM 768 C C . TYR A 1 93 ? -9.348 -2.221 7.172 1.00 98.62 93 TYR A C 1
ATOM 770 O O . TYR A 1 93 ? -10.243 -2.516 7.963 1.00 98.62 93 TYR A O 1
ATOM 778 N N . LEU A 1 94 ? -8.093 -2.635 7.365 1.00 98.50 94 LEU A N 1
ATOM 779 C CA . LEU A 1 94 ? -7.690 -3.364 8.565 1.00 98.50 94 LEU A CA 1
ATOM 780 C C . LEU A 1 94 ? -7.776 -2.483 9.814 1.00 98.50 94 LEU A C 1
ATOM 782 O O . LEU A 1 94 ? -8.190 -2.986 10.855 1.00 98.50 94 LEU A O 1
ATOM 786 N N . GLU A 1 95 ? -7.411 -1.207 9.714 1.00 98.62 95 GLU A N 1
ATOM 787 C CA . GLU A 1 95 ? -7.554 -0.225 10.792 1.00 98.62 95 GLU A CA 1
ATOM 788 C C . GLU A 1 95 ? -9.028 -0.063 11.181 1.00 98.62 95 GLU A C 1
ATOM 790 O O . GLU A 1 95 ? -9.363 -0.304 12.339 1.00 98.62 95 GLU A O 1
ATOM 795 N N . ASP A 1 96 ? -9.922 0.156 10.209 1.00 98.56 96 ASP A N 1
ATOM 796 C CA . ASP A 1 96 ? -11.374 0.249 10.437 1.00 98.56 96 ASP A CA 1
ATOM 797 C C . ASP A 1 96 ? -11.927 -0.988 11.174 1.00 98.56 96 ASP A C 1
ATOM 799 O O . ASP A 1 96 ? -12.736 -0.892 12.102 1.00 98.56 96 ASP A O 1
ATOM 803 N N . VAL A 1 97 ? -11.486 -2.186 10.773 1.00 98.62 97 VAL A N 1
ATOM 804 C CA . VAL A 1 97 ? -11.908 -3.445 11.407 1.00 98.62 97 VAL A CA 1
ATOM 805 C C . VAL A 1 97 ? -11.352 -3.576 12.827 1.00 98.62 97 VAL A C 1
ATOM 807 O O . VAL A 1 97 ? -12.051 -4.094 13.703 1.00 98.62 97 VAL A O 1
ATOM 810 N N . CYS A 1 98 ? -10.117 -3.133 13.071 1.00 98.56 98 CYS A N 1
ATOM 811 C CA . CYS A 1 98 ? -9.530 -3.122 14.410 1.00 98.56 98 CYS A CA 1
ATOM 812 C C . CYS A 1 98 ? -10.287 -2.160 15.333 1.00 98.56 98 CYS A C 1
ATOM 814 O O . CYS A 1 98 ? -10.682 -2.567 16.425 1.00 98.56 98 CYS A O 1
ATOM 816 N N . GLU A 1 99 ? -10.558 -0.935 14.880 1.00 98.50 99 GLU A N 1
ATOM 817 C CA . GLU A 1 99 ? -11.315 0.062 15.644 1.00 98.50 99 GLU A CA 1
ATOM 818 C C . GLU A 1 99 ? -12.720 -0.443 16.001 1.00 98.50 99 GLU A C 1
ATOM 820 O O . GLU A 1 99 ? -13.151 -0.356 17.155 1.00 98.50 99 GLU A O 1
ATOM 825 N N . GLU A 1 100 ? -13.430 -1.045 15.041 1.00 98.56 100 GLU A N 1
ATOM 826 C CA . GLU A 1 100 ? -14.750 -1.627 15.294 1.00 98.56 100 GLU A CA 1
ATOM 827 C C . GLU A 1 100 ? -14.672 -2.778 16.311 1.00 98.56 100 GLU A C 1
ATOM 829 O O . GLU A 1 100 ? -15.524 -2.884 17.198 1.00 98.56 100 GLU A O 1
ATOM 834 N N . ALA A 1 101 ? -13.642 -3.626 16.239 1.00 98.38 101 ALA A N 1
ATOM 835 C CA . ALA A 1 101 ? -13.445 -4.712 17.197 1.00 98.38 101 ALA A CA 1
ATOM 836 C C . ALA A 1 101 ? -13.179 -4.192 18.621 1.00 98.38 101 ALA A C 1
ATOM 838 O O . ALA A 1 101 ? -13.772 -4.693 19.584 1.00 98.38 101 ALA A O 1
ATOM 839 N N . GLU A 1 102 ? -12.339 -3.167 18.766 1.00 98.56 102 GLU A N 1
ATOM 840 C CA . GLU A 1 102 ? -12.063 -2.513 20.049 1.00 98.56 102 GLU A CA 1
ATOM 841 C C . GLU A 1 102 ? -13.326 -1.873 20.635 1.00 98.56 102 GLU A C 1
ATOM 843 O O . GLU A 1 102 ? -13.654 -2.064 21.813 1.00 98.56 102 GLU A O 1
ATOM 848 N N . LEU A 1 103 ? -14.099 -1.178 19.801 1.00 98.44 103 LEU A N 1
ATOM 849 C CA . LEU A 1 103 ? -15.354 -0.550 20.193 1.00 98.44 103 LEU A CA 1
ATOM 850 C C . LEU A 1 103 ? -16.402 -1.587 20.624 1.00 98.44 103 LEU A C 1
ATOM 852 O O . LEU A 1 103 ? -17.106 -1.394 21.624 1.00 98.44 103 LEU A O 1
ATOM 856 N N . GLN A 1 104 ? -16.499 -2.716 19.922 1.00 98.44 104 GLN A N 1
ATOM 857 C CA . GLN A 1 104 ? -17.354 -3.833 20.323 1.00 98.44 104 GLN A CA 1
ATOM 858 C C . GLN A 1 104 ? -16.914 -4.435 21.659 1.00 98.44 104 GLN A C 1
ATOM 860 O O . GLN A 1 104 ? -17.757 -4.691 22.526 1.00 98.44 104 GLN A O 1
ATOM 865 N N . GLN A 1 105 ? -15.611 -4.617 21.870 1.00 98.44 105 GLN A N 1
ATOM 866 C CA . GLN A 1 105 ? -15.078 -5.112 23.136 1.00 98.44 105 GLN A CA 1
ATOM 867 C C . GLN A 1 105 ? -15.403 -4.158 24.293 1.00 98.44 105 GLN A C 1
ATOM 869 O O . GLN A 1 105 ? -15.877 -4.609 25.342 1.00 98.44 105 GLN A O 1
ATOM 874 N N . ALA A 1 106 ? -15.223 -2.849 24.100 1.00 98.50 106 ALA A N 1
ATOM 875 C CA . ALA A 1 106 ? -15.565 -1.831 25.089 1.00 98.50 106 ALA A CA 1
ATOM 876 C C . ALA A 1 106 ? -17.060 -1.872 25.452 1.00 98.50 106 ALA A C 1
ATOM 878 O O . ALA A 1 106 ? -17.410 -1.956 26.633 1.00 98.50 106 ALA A O 1
ATOM 879 N N . LYS A 1 107 ? -17.946 -1.938 24.447 1.00 98.56 107 LYS A N 1
ATOM 880 C CA . LYS A 1 107 ? -19.397 -2.100 24.654 1.00 98.56 107 LYS A CA 1
ATOM 881 C C . LYS A 1 107 ? -19.720 -3.336 25.490 1.00 98.56 107 LYS A C 1
ATOM 883 O O . LYS A 1 107 ? -20.506 -3.253 26.432 1.00 98.56 107 LYS A O 1
ATOM 888 N N . VAL A 1 108 ? -19.110 -4.483 25.179 1.00 98.56 108 VAL A N 1
ATOM 889 C CA . VAL A 1 108 ? -19.327 -5.728 25.933 1.00 98.56 108 VAL A CA 1
ATOM 890 C C . VAL A 1 108 ? -18.895 -5.566 27.389 1.00 98.56 108 VAL A C 1
ATOM 892 O O . VAL A 1 108 ? -19.638 -5.955 28.293 1.00 98.56 108 VAL A O 1
ATOM 895 N N . VAL A 1 109 ? -17.728 -4.970 27.634 1.00 98.56 109 VAL A N 1
ATOM 896 C CA . VAL A 1 109 ? -17.221 -4.709 28.988 1.00 98.56 109 VAL A CA 1
ATOM 897 C C . VAL A 1 109 ? -18.185 -3.814 29.770 1.00 98.56 109 VAL A C 1
ATOM 899 O O . VAL A 1 109 ? -18.510 -4.121 30.921 1.00 98.56 109 VAL A O 1
ATOM 902 N N . ASP A 1 110 ? -18.705 -2.753 29.162 1.00 98.44 110 ASP A N 1
ATOM 903 C CA . ASP A 1 110 ? -19.633 -1.841 29.832 1.00 98.44 110 ASP A CA 1
ATOM 904 C C . ASP A 1 110 ? -21.008 -2.472 30.074 1.00 98.44 110 ASP A C 1
ATOM 906 O O . ASP A 1 110 ? -21.564 -2.333 31.168 1.00 98.44 110 ASP A O 1
ATOM 910 N N . CYS A 1 111 ? -21.520 -3.275 29.138 1.00 98.38 111 CYS A N 1
ATOM 911 C CA . CYS A 1 111 ? -22.713 -4.089 29.366 1.00 98.38 111 CYS A CA 1
ATOM 912 C C . CYS A 1 111 ? -22.521 -5.061 30.540 1.00 98.38 111 CYS A C 1
ATOM 914 O O . CYS A 1 111 ? -23.420 -5.214 31.371 1.00 98.38 111 CYS A O 1
ATOM 916 N N . GLN A 1 112 ? -21.348 -5.690 30.659 1.00 98.38 112 GLN A N 1
ATOM 917 C CA . GLN A 1 112 ? -21.036 -6.568 31.788 1.00 98.38 112 GLN A CA 1
ATOM 918 C C . GLN A 1 112 ? -20.973 -5.800 33.114 1.00 98.38 112 GLN A C 1
ATOM 920 O O . GLN A 1 112 ? -21.503 -6.280 34.120 1.00 98.38 112 GLN A O 1
ATOM 925 N N . LYS A 1 113 ? -20.357 -4.609 33.141 1.00 98.38 113 LYS A N 1
ATOM 926 C CA . LYS A 1 113 ? -20.347 -3.737 34.329 1.00 98.38 113 LYS A CA 1
ATOM 927 C C . LYS A 1 113 ? -21.769 -3.359 34.740 1.00 98.38 113 LYS A C 1
ATOM 929 O O . LYS A 1 113 ? -22.116 -3.479 35.916 1.00 98.38 113 LYS A O 1
ATOM 934 N N . LEU A 1 114 ? -22.606 -2.966 33.780 1.00 98.50 114 LEU A N 1
ATOM 935 C CA . LEU A 1 114 ? -23.996 -2.596 34.031 1.00 98.50 114 LEU A CA 1
ATOM 936 C C . LEU A 1 114 ? -24.810 -3.782 34.560 1.00 98.50 114 LEU A C 1
ATOM 938 O O . LEU A 1 114 ? -25.543 -3.634 35.537 1.00 98.50 114 LEU A O 1
ATOM 942 N N . ALA A 1 115 ? -24.638 -4.972 33.981 1.00 98.38 115 ALA A N 1
ATOM 943 C CA . ALA A 1 115 ? -25.292 -6.188 34.453 1.00 98.38 115 ALA A CA 1
ATOM 944 C C . ALA A 1 115 ? -24.907 -6.507 35.908 1.00 98.38 115 ALA A C 1
ATOM 946 O O . ALA A 1 115 ? -25.789 -6.720 36.740 1.00 98.38 115 ALA A O 1
ATOM 947 N N . LYS A 1 116 ? -23.610 -6.451 36.244 1.00 98.31 116 LYS A N 1
ATOM 948 C CA . LYS A 1 116 ? -23.113 -6.642 37.620 1.00 98.31 116 LYS A CA 1
ATOM 949 C C . LYS A 1 116 ? -23.666 -5.595 38.590 1.00 98.31 116 LYS A C 1
ATOM 951 O O . LYS A 1 116 ? -24.001 -5.910 39.731 1.00 98.31 116 LYS A O 1
ATOM 956 N N . TYR A 1 117 ? -23.776 -4.342 38.156 1.00 98.56 117 TYR A N 1
ATOM 957 C CA . TYR A 1 117 ? -24.375 -3.288 38.971 1.00 98.56 117 TYR A CA 1
ATOM 958 C C . TYR A 1 117 ? -25.858 -3.568 39.246 1.00 98.56 117 TYR A C 1
ATOM 960 O O . TYR A 1 117 ? -26.302 -3.476 40.392 1.00 98.56 117 TYR A O 1
ATOM 968 N N . GLN A 1 118 ? -26.618 -3.952 38.217 1.00 98.44 118 GLN A N 1
ATOM 969 C CA . GLN A 1 118 ? -28.036 -4.281 38.348 1.00 98.44 118 GLN A CA 1
ATOM 970 C C . GLN A 1 118 ? -28.272 -5.482 39.268 1.00 98.44 118 GLN A C 1
ATOM 972 O O . GLN A 1 118 ? -29.200 -5.441 40.077 1.00 98.44 118 GLN A O 1
ATOM 977 N N . THR A 1 119 ? -27.457 -6.540 39.182 1.00 98.31 119 THR A N 1
ATOM 978 C CA . THR A 1 119 ? -27.576 -7.695 40.088 1.00 98.31 119 THR A CA 1
ATOM 979 C C . THR A 1 119 ? -27.290 -7.290 41.527 1.00 98.31 119 THR A C 1
ATOM 981 O O . THR A 1 119 ? -28.121 -7.543 42.396 1.00 98.31 119 THR A O 1
ATOM 984 N N . ARG A 1 120 ? -26.199 -6.551 41.774 1.00 98.38 120 ARG A N 1
ATOM 985 C CA . ARG A 1 120 ? -25.869 -6.037 43.112 1.00 98.38 120 ARG A CA 1
ATOM 986 C C . ARG A 1 120 ? -26.999 -5.182 43.687 1.00 98.38 120 ARG A C 1
ATOM 988 O O . ARG A 1 120 ? -27.373 -5.356 44.843 1.00 98.38 120 ARG A O 1
ATOM 995 N N . LYS A 1 121 ? -27.592 -4.294 42.883 1.00 98.25 121 LYS A N 1
ATOM 996 C CA . LYS A 1 121 ? -28.727 -3.472 43.327 1.00 98.25 121 LYS A CA 1
ATOM 997 C C . LYS A 1 121 ? -29.979 -4.284 43.629 1.00 98.25 121 LYS A C 1
ATOM 999 O O . LYS A 1 121 ? -30.660 -3.983 44.605 1.00 98.25 121 LYS A O 1
ATOM 1004 N N . LYS A 1 122 ? -30.270 -5.333 42.857 1.00 98.19 122 LYS A N 1
ATOM 1005 C CA . LYS A 1 122 ? -31.375 -6.255 43.167 1.00 98.19 122 LYS A CA 1
ATOM 1006 C C . LYS A 1 122 ? -31.146 -6.979 44.495 1.00 98.19 122 LYS A C 1
ATOM 1008 O O . LYS A 1 122 ? -32.060 -7.020 45.313 1.00 98.19 122 LYS A O 1
ATOM 1013 N N . GLU A 1 123 ? -29.932 -7.465 44.743 1.00 98.12 123 GLU A N 1
ATOM 1014 C CA . GLU A 1 123 ? -29.570 -8.120 46.006 1.00 98.12 123 GLU A CA 1
ATOM 1015 C C . GLU A 1 123 ? -29.650 -7.168 47.210 1.00 98.12 123 GLU A C 1
ATOM 1017 O O . GLU A 1 123 ? -30.145 -7.550 48.268 1.00 98.12 123 GLU A O 1
ATOM 1022 N N . GLU A 1 124 ? -29.184 -5.922 47.073 1.00 97.94 124 GLU A N 1
ATOM 1023 C CA . GLU A 1 124 ? -29.312 -4.890 48.114 1.00 97.94 124 GLU A CA 1
ATOM 1024 C C . GLU A 1 124 ? -30.784 -4.604 48.442 1.00 97.94 124 GLU A C 1
ATOM 1026 O O . GLU A 1 124 ? -31.170 -4.591 49.612 1.00 97.94 124 GLU A O 1
ATOM 1031 N N . MET A 1 125 ? -31.625 -4.443 47.416 1.00 97.56 125 MET A N 1
ATOM 1032 C CA . MET A 1 125 ? -33.065 -4.235 47.583 1.00 97.56 125 MET A CA 1
ATOM 1033 C C . MET A 1 125 ? -33.746 -5.427 48.260 1.00 97.56 125 MET A C 1
ATOM 1035 O O . MET A 1 125 ? -34.608 -5.241 49.118 1.00 97.56 125 MET A O 1
ATOM 1039 N N . GLU A 1 126 ? -33.376 -6.655 47.899 1.00 97.94 126 GLU A N 1
ATOM 1040 C CA . GLU A 1 126 ? -33.907 -7.865 48.528 1.00 97.94 126 GLU A CA 1
ATOM 1041 C C . GLU A 1 126 ? -33.488 -7.966 50.000 1.00 97.94 126 GLU A C 1
ATOM 1043 O O . GLU A 1 126 ? -34.330 -8.215 50.865 1.00 97.94 126 GLU A O 1
ATOM 1048 N N . LYS A 1 127 ? -32.220 -7.671 50.317 1.00 97.88 127 LYS A N 1
ATOM 1049 C CA . LYS A 1 127 ? -31.726 -7.607 51.701 1.00 97.88 127 LYS A CA 1
ATOM 1050 C C . LYS A 1 127 ? -32.504 -6.587 52.531 1.00 97.88 127 LYS A C 1
ATOM 1052 O O . LYS A 1 127 ? -32.926 -6.922 53.637 1.00 97.88 127 LYS A O 1
ATOM 1057 N N . LEU A 1 128 ? -32.737 -5.383 52.001 1.00 97.69 128 LEU A N 1
ATOM 1058 C CA . LEU A 1 128 ? -33.527 -4.349 52.678 1.00 97.69 128 LEU A CA 1
ATOM 1059 C C . LEU A 1 128 ? -34.975 -4.794 52.907 1.00 97.69 128 LEU A C 1
ATOM 1061 O O . LEU A 1 128 ? -35.494 -4.626 54.006 1.00 97.69 128 LEU A O 1
ATOM 1065 N N . LYS A 1 129 ? -35.613 -5.433 51.918 1.00 97.81 129 LYS A N 1
ATOM 1066 C CA . LYS A 1 129 ? -36.968 -5.992 52.076 1.00 97.81 129 LYS A CA 1
ATOM 1067 C C . LYS A 1 129 ? -37.031 -7.041 53.185 1.00 97.81 129 LYS A C 1
ATOM 1069 O O . LYS A 1 129 ? -37.948 -7.009 54.003 1.00 97.81 129 LYS A O 1
ATOM 1074 N N . ILE A 1 130 ? -36.057 -7.951 53.239 1.00 98.00 130 ILE A N 1
ATOM 1075 C CA . ILE A 1 130 ? -35.979 -8.983 54.283 1.00 98.00 130 ILE A CA 1
ATOM 1076 C C . ILE A 1 130 ? -35.755 -8.345 55.662 1.00 98.00 130 ILE A C 1
ATOM 1078 O O . ILE A 1 130 ? -36.406 -8.739 56.631 1.00 98.00 130 ILE A O 1
ATOM 1082 N N . GLN A 1 131 ? -34.859 -7.358 55.765 1.00 97.62 131 GLN A N 1
ATOM 1083 C CA . GLN A 1 131 ? -34.610 -6.625 57.011 1.00 97.62 131 GLN A CA 1
ATOM 1084 C C . GLN A 1 131 ? -35.867 -5.896 57.491 1.00 97.62 131 GLN A C 1
ATOM 1086 O O . GLN A 1 131 ? -36.264 -6.085 58.639 1.00 97.62 131 GLN A O 1
ATOM 1091 N N . LEU A 1 132 ? -36.546 -5.169 56.603 1.00 97.88 132 LEU A N 1
ATOM 1092 C CA . LEU A 1 132 ? -37.787 -4.461 56.909 1.00 97.88 132 LEU A CA 1
ATOM 1093 C C . LEU A 1 132 ? -38.890 -5.422 57.375 1.00 97.88 132 LEU A C 1
ATOM 1095 O O . LEU A 1 132 ? -39.541 -5.176 58.388 1.00 97.88 132 LEU A O 1
ATOM 1099 N N . ALA A 1 133 ? -39.068 -6.558 56.694 1.00 97.50 133 ALA A N 1
ATOM 1100 C CA . ALA A 1 133 ? -40.036 -7.579 57.096 1.00 97.50 133 ALA A CA 1
ATOM 1101 C C . ALA A 1 133 ? -39.710 -8.173 58.479 1.00 97.50 133 ALA A C 1
ATOM 1103 O O . ALA A 1 133 ? -40.608 -8.387 59.296 1.00 97.50 133 ALA A O 1
ATOM 1104 N N . LYS A 1 134 ? -38.423 -8.404 58.768 1.00 97.69 134 LYS A N 1
ATOM 1105 C CA . LYS A 1 134 ? -37.951 -8.888 60.073 1.00 97.69 134 LYS A CA 1
ATOM 1106 C C . LYS A 1 134 ? -38.189 -7.861 61.182 1.00 97.69 134 LYS A C 1
ATOM 1108 O O . LYS A 1 134 ? -38.620 -8.233 62.273 1.00 97.69 134 LYS A O 1
ATOM 1113 N N . GLU A 1 135 ? -37.908 -6.588 60.923 1.00 97.25 135 GLU A N 1
ATOM 1114 C CA . GLU A 1 135 ? -38.163 -5.494 61.862 1.00 97.25 135 GLU A CA 1
ATOM 1115 C C . GLU A 1 135 ? -39.655 -5.328 62.133 1.00 97.25 135 GLU A C 1
ATOM 1117 O O . GLU A 1 135 ? -40.056 -5.251 63.296 1.00 97.25 135 GLU A O 1
ATOM 1122 N N . HIS A 1 136 ? -40.483 -5.373 61.087 1.00 97.31 136 HIS A N 1
ATOM 1123 C CA . HIS A 1 136 ? -41.933 -5.333 61.213 1.00 97.31 136 HIS A CA 1
ATOM 1124 C C . HIS A 1 136 ? -42.457 -6.508 62.050 1.00 97.31 136 HIS A C 1
ATOM 1126 O O . HIS A 1 136 ? -43.183 -6.289 63.017 1.00 97.31 136 HIS A O 1
ATOM 1132 N N . ALA A 1 137 ? -42.024 -7.742 61.767 1.00 97.12 137 ALA A N 1
ATOM 1133 C CA . ALA A 1 137 ? -42.406 -8.919 62.551 1.00 97.12 137 ALA A CA 1
ATOM 1134 C C . ALA A 1 137 ? -42.024 -8.781 64.036 1.00 97.12 137 ALA A C 1
ATOM 1136 O O . ALA A 1 137 ? -42.837 -9.057 64.918 1.00 97.12 137 ALA A O 1
ATOM 1137 N N . LYS A 1 138 ? -40.815 -8.282 64.327 1.00 97.06 138 LYS A N 1
ATOM 1138 C CA . LYS A 1 138 ? -40.357 -8.017 65.701 1.00 97.06 138 LYS A CA 1
ATOM 1139 C C . LYS A 1 138 ? -41.169 -6.906 66.381 1.00 97.06 138 LYS A C 1
ATOM 1141 O O . LYS A 1 138 ? -41.447 -6.990 67.579 1.00 97.06 138 LYS A O 1
ATOM 1146 N N . SER A 1 139 ? -41.533 -5.860 65.640 1.00 97.25 139 SER A N 1
ATOM 1147 C CA . SER A 1 139 ? -42.366 -4.759 66.134 1.00 97.25 139 SER A CA 1
ATOM 1148 C C . SER A 1 139 ? -43.769 -5.250 66.495 1.00 97.25 139 SER A C 1
ATOM 1150 O O . SER A 1 139 ? -44.224 -5.027 67.618 1.00 97.25 139 SER A O 1
ATOM 1152 N N . VAL A 1 140 ? -44.406 -6.015 65.601 1.00 97.25 140 VAL A N 1
ATOM 1153 C CA . VAL A 1 140 ? -45.713 -6.650 65.830 1.00 97.25 140 VAL A CA 1
ATOM 1154 C C . VAL A 1 140 ? -45.664 -7.557 67.057 1.00 97.25 140 VAL A C 1
ATOM 1156 O O . VAL A 1 140 ? -46.484 -7.398 67.957 1.00 97.25 140 VAL A O 1
ATOM 1159 N N . GLU A 1 141 ? -44.652 -8.420 67.174 1.00 96.50 141 GLU A N 1
ATOM 1160 C CA . GLU A 1 141 ? -44.488 -9.302 68.337 1.00 96.50 141 GLU A CA 1
ATOM 1161 C C . GLU A 1 141 ? -44.366 -8.507 69.655 1.00 96.50 141 GLU A C 1
ATOM 1163 O O . GLU A 1 141 ? -44.938 -8.880 70.680 1.00 96.50 141 GLU A O 1
ATOM 1168 N N . SER A 1 142 ? -43.644 -7.382 69.651 1.00 95.88 142 SER A N 1
ATOM 1169 C CA . SER A 1 142 ? -43.526 -6.488 70.813 1.00 95.88 142 SER A CA 1
ATOM 1170 C C . SER A 1 142 ? -44.865 -5.838 71.182 1.00 95.88 142 SER A C 1
ATOM 1172 O O . SER A 1 142 ? -45.227 -5.784 72.363 1.00 95.88 142 SER A O 1
ATOM 1174 N N . VAL A 1 143 ? -45.625 -5.370 70.187 1.00 96.44 143 VAL A N 1
ATOM 1175 C CA . VAL A 1 143 ? -46.959 -4.781 70.380 1.00 96.44 143 VAL A CA 1
ATOM 1176 C C . VAL A 1 143 ? -47.942 -5.825 70.912 1.00 96.44 143 VAL A C 1
ATOM 1178 O O . VAL A 1 143 ? -48.651 -5.555 71.885 1.00 96.44 143 VAL A O 1
ATOM 1181 N N . GLU A 1 144 ? -47.944 -7.034 70.354 1.00 96.12 144 GLU A N 1
ATOM 1182 C CA . GLU A 1 144 ? -48.775 -8.151 70.810 1.00 96.12 144 GLU A CA 1
ATOM 1183 C C . GLU A 1 144 ? -48.423 -8.586 72.233 1.00 96.12 144 GLU A C 1
ATOM 1185 O O . GLU A 1 144 ? -49.319 -8.745 73.061 1.00 96.12 144 GLU A O 1
ATOM 1190 N N . LYS A 1 145 ? -47.131 -8.698 72.574 1.00 95.38 145 LYS A N 1
ATOM 1191 C CA . LYS A 1 145 ? -46.687 -8.980 73.950 1.00 95.38 145 LYS A CA 1
ATOM 1192 C C . LYS A 1 145 ? -47.192 -7.924 74.927 1.00 95.38 145 LYS A C 1
ATOM 1194 O O . LYS A 1 145 ? -47.770 -8.278 75.952 1.00 95.38 145 LYS A O 1
ATOM 1199 N N . LYS A 1 146 ? -47.041 -6.635 74.602 1.00 95.38 146 LYS A N 1
ATOM 1200 C CA . LYS A 1 146 ? -47.564 -5.533 75.430 1.00 95.38 146 LYS A CA 1
ATOM 1201 C C . LYS A 1 146 ? -49.087 -5.607 75.575 1.00 95.38 146 LYS A C 1
ATOM 1203 O O . LYS A 1 146 ? -49.602 -5.392 76.670 1.00 95.38 146 LYS A O 1
ATOM 1208 N N . ARG A 1 147 ? -49.813 -5.930 74.499 1.00 94.00 147 ARG A N 1
ATOM 1209 C CA . ARG A 1 147 ? -51.273 -6.126 74.523 1.00 94.00 147 ARG A CA 1
ATOM 1210 C C . ARG A 1 147 ? -51.667 -7.306 75.415 1.00 94.00 147 ARG A C 1
ATOM 1212 O O . ARG A 1 147 ? -52.589 -7.169 76.214 1.00 94.00 147 ARG A O 1
ATOM 1219 N N . ASN A 1 148 ? -50.959 -8.427 75.314 1.00 92.88 148 ASN A N 1
ATOM 1220 C CA . ASN A 1 148 ? -51.224 -9.638 76.089 1.00 92.88 148 ASN A CA 1
ATOM 1221 C C . ASN A 1 148 ? -50.943 -9.445 77.580 1.00 92.88 148 ASN A C 1
ATOM 1223 O O . ASN A 1 148 ? -51.748 -9.884 78.395 1.00 92.88 148 ASN A O 1
ATOM 1227 N N . VAL A 1 149 ? -49.860 -8.749 77.945 1.00 94.75 149 VAL A N 1
ATOM 1228 C CA . VAL A 1 149 ? -49.570 -8.400 79.348 1.00 94.75 149 VAL A CA 1
ATOM 1229 C C . VAL A 1 149 ? -50.709 -7.570 79.936 1.00 94.75 149 VAL A C 1
ATOM 1231 O O . VAL A 1 149 ? -51.276 -7.969 80.945 1.00 94.75 149 VAL A O 1
ATOM 1234 N N . LYS A 1 150 ? -51.139 -6.501 79.251 1.00 94.38 150 LYS A N 1
ATOM 1235 C CA . LYS A 1 150 ? -52.277 -5.675 79.698 1.00 94.38 150 LYS A CA 1
ATOM 1236 C C . LYS A 1 150 ? -53.571 -6.479 79.848 1.00 94.38 150 LYS A C 1
ATOM 1238 O O . LYS A 1 150 ? -54.341 -6.257 80.780 1.00 94.38 150 LYS A O 1
ATOM 1243 N N . LEU A 1 151 ? -53.839 -7.396 78.916 1.00 93.38 151 LEU A N 1
ATOM 1244 C CA . LEU A 1 151 ? -55.027 -8.249 78.971 1.00 93.38 151 LEU A CA 1
ATOM 1245 C C . LEU A 1 151 ? -54.966 -9.213 80.164 1.00 93.38 151 LEU A C 1
ATOM 1247 O O . LEU A 1 151 ? -55.972 -9.411 80.842 1.00 93.38 151 LEU A O 1
ATOM 1251 N N . LYS A 1 152 ? -53.782 -9.768 80.435 1.00 94.88 152 LYS A N 1
ATOM 1252 C CA . LYS A 1 152 ? -53.534 -10.682 81.548 1.00 94.88 152 LYS A CA 1
ATOM 1253 C C . LYS A 1 152 ? -53.617 -9.976 82.900 1.00 94.88 152 LYS A C 1
ATOM 1255 O O . LYS A 1 152 ? -54.312 -10.474 83.771 1.00 94.88 152 LYS A O 1
ATOM 1260 N N . GLU A 1 153 ? -53.007 -8.801 83.048 1.00 93.56 153 GLU A N 1
ATOM 1261 C CA . GLU A 1 153 ? -53.124 -7.961 84.252 1.00 93.56 153 GLU A CA 1
ATOM 1262 C C . GLU A 1 153 ? -54.590 -7.630 84.551 1.00 93.56 153 GLU A C 1
ATOM 1264 O O . GLU A 1 153 ? -55.053 -7.772 85.679 1.00 93.56 153 GLU A O 1
ATOM 1269 N N . ARG A 1 154 ? -55.365 -7.264 83.521 1.00 93.62 154 ARG A N 1
ATOM 1270 C CA . ARG A 1 154 ? -56.803 -7.016 83.663 1.00 93.62 154 ARG A CA 1
ATOM 1271 C C . ARG A 1 154 ? -57.568 -8.274 84.083 1.00 93.62 154 ARG A C 1
ATOM 1273 O O . ARG A 1 154 ? -58.471 -8.185 84.910 1.00 93.62 154 ARG A O 1
ATOM 1280 N N . GLN A 1 155 ? -57.232 -9.434 83.522 1.00 92.38 155 GLN A N 1
ATOM 1281 C CA . GLN A 1 155 ? -57.829 -10.709 83.919 1.00 92.38 155 GLN A CA 1
ATOM 1282 C C . GLN A 1 155 ? -57.482 -11.073 85.369 1.00 92.38 155 GLN A C 1
ATOM 1284 O O . GLN A 1 155 ? -58.367 -11.504 86.102 1.00 92.38 155 GLN A O 1
ATOM 1289 N N . GLU A 1 156 ? -56.226 -10.898 85.781 1.00 93.00 156 GLU A N 1
ATOM 1290 C CA . GLU A 1 156 ? -55.754 -11.155 87.145 1.00 93.00 156 GLU A CA 1
ATOM 1291 C C . GLU A 1 156 ? -56.456 -10.227 88.145 1.00 93.00 156 GLU A C 1
ATOM 1293 O O . GLU A 1 156 ? -57.020 -10.725 89.114 1.00 93.00 156 GLU A O 1
ATOM 1298 N N . ALA A 1 157 ? -56.563 -8.926 87.850 1.00 90.81 157 ALA A N 1
ATOM 1299 C CA . ALA A 1 157 ? -57.305 -7.969 88.674 1.00 90.81 157 ALA A CA 1
ATOM 1300 C C . ALA A 1 157 ? -58.791 -8.343 88.821 1.00 90.81 157 ALA A C 1
ATOM 1302 O O . ALA A 1 157 ? -59.345 -8.286 89.917 1.00 90.81 157 ALA A O 1
ATOM 1303 N N . PHE A 1 158 ? -59.447 -8.779 87.738 1.00 92.50 158 PHE A N 1
ATOM 1304 C CA . PHE A 1 158 ? -60.829 -9.262 87.819 1.00 92.50 158 PHE A CA 1
ATOM 1305 C C . PHE A 1 158 ? -60.959 -10.568 88.610 1.00 92.50 158 PHE A C 1
ATOM 1307 O O . PHE A 1 158 ? -61.953 -10.759 89.305 1.00 92.50 158 PHE A O 1
ATOM 1314 N N . GLN A 1 159 ? -59.989 -11.479 88.508 1.00 92.19 159 GLN A N 1
ATOM 1315 C CA . GLN A 1 159 ? -59.988 -12.718 89.289 1.00 92.19 159 GLN A CA 1
ATOM 1316 C C . GLN A 1 159 ? -59.721 -12.470 90.774 1.00 92.19 159 GLN A C 1
ATOM 1318 O O . GLN A 1 159 ? -60.300 -13.165 91.604 1.00 92.19 159 GLN A O 1
ATOM 1323 N N . GLU A 1 160 ? -58.845 -11.527 91.109 1.00 91.81 160 GLU A N 1
ATOM 1324 C CA . GLU A 1 160 ? -58.561 -11.123 92.485 1.00 91.81 160 GLU A CA 1
ATOM 1325 C C . GLU A 1 160 ? -59.787 -10.470 93.121 1.00 91.81 160 GLU A C 1
ATOM 1327 O O . GLU A 1 160 ? -60.249 -10.965 94.144 1.00 91.81 160 GLU A O 1
ATOM 1332 N N . ALA A 1 161 ? -60.402 -9.494 92.443 1.00 88.69 161 ALA A N 1
ATOM 1333 C CA . ALA A 1 161 ? -61.668 -8.901 92.876 1.00 88.69 161 ALA A CA 1
ATOM 1334 C C . ALA A 1 161 ? -62.771 -9.961 93.049 1.00 88.69 161 ALA A C 1
ATOM 1336 O O . ALA A 1 161 ? -63.504 -9.955 94.029 1.00 88.69 161 ALA A O 1
ATOM 1337 N N . PHE A 1 162 ? -62.859 -10.938 92.140 1.00 90.19 162 PHE A N 1
ATOM 1338 C CA . PHE A 1 162 ? -63.820 -12.035 92.273 1.00 90.19 162 PHE A CA 1
ATOM 1339 C C . PHE A 1 162 ? -63.530 -12.953 93.471 1.00 90.19 162 PHE A C 1
ATOM 1341 O O . PHE A 1 162 ? -64.459 -13.437 94.115 1.00 90.19 162 PHE A O 1
ATOM 1348 N N . LYS A 1 163 ? -62.259 -13.246 93.769 1.00 90.00 163 LYS A N 1
ATOM 1349 C CA . LYS A 1 163 ? -61.892 -14.033 94.957 1.00 90.00 163 LYS A CA 1
ATOM 1350 C C . LYS A 1 163 ? -62.237 -13.277 96.229 1.00 90.00 163 LYS A C 1
ATOM 1352 O O . LYS A 1 163 ? -62.824 -13.877 97.120 1.00 90.00 163 LYS A O 1
ATOM 1357 N N . GLU A 1 164 ? -61.923 -11.988 96.269 1.00 87.88 164 GLU A N 1
ATOM 1358 C CA . GLU A 1 164 ? -62.292 -11.101 97.367 1.00 87.88 164 GLU A CA 1
ATOM 1359 C C . GLU A 1 164 ? -63.815 -11.093 97.572 1.00 87.88 164 GLU A C 1
ATOM 1361 O O . GLU A 1 164 ? -64.271 -11.331 98.686 1.00 87.88 164 GLU A O 1
ATOM 1366 N N . ASP A 1 165 ? -64.609 -10.985 96.500 1.00 87.06 165 ASP A N 1
ATOM 1367 C CA . ASP A 1 165 ? -66.076 -11.098 96.549 1.00 87.06 165 ASP A CA 1
ATOM 1368 C C . ASP A 1 165 ? -66.553 -12.457 97.106 1.00 87.06 165 ASP A C 1
ATOM 1370 O O . ASP A 1 165 ? -67.516 -12.529 97.877 1.00 87.06 165 ASP A O 1
ATOM 1374 N N . VAL A 1 166 ? -65.909 -13.561 96.709 1.00 84.81 166 VAL A N 1
ATOM 1375 C CA . VAL A 1 166 ? -66.241 -14.920 97.177 1.00 84.81 166 VAL A CA 1
ATOM 1376 C C . VAL A 1 166 ? -65.872 -15.116 98.645 1.00 84.81 166 VAL A C 1
ATOM 1378 O O . VAL A 1 166 ? -66.640 -15.733 99.387 1.00 84.81 166 VAL A O 1
ATOM 1381 N N . ASP A 1 167 ? -64.717 -14.623 99.075 1.00 85.69 167 ASP A N 1
ATOM 1382 C CA . ASP A 1 167 ? -64.275 -14.719 100.463 1.00 85.69 167 ASP A CA 1
ATOM 1383 C C . ASP A 1 167 ? -65.126 -13.808 101.358 1.00 85.69 167 ASP A C 1
ATOM 1385 O O . ASP A 1 167 ? -65.635 -14.267 102.383 1.00 85.69 167 ASP A O 1
ATOM 1389 N N . TYR A 1 168 ? -65.455 -12.599 100.897 1.00 83.75 168 TYR A N 1
ATOM 1390 C CA . TYR A 1 168 ? -66.435 -11.728 101.543 1.00 83.75 168 TYR A CA 1
ATOM 1391 C C . TYR A 1 168 ? -67.798 -12.418 101.699 1.00 83.75 168 TYR A C 1
ATOM 1393 O O . TYR A 1 168 ? -68.389 -12.394 102.783 1.00 83.75 168 TYR A O 1
ATOM 1401 N N . TYR A 1 169 ? -68.284 -13.106 100.657 1.00 84.94 169 TYR A N 1
ATOM 1402 C CA . TYR A 1 169 ? -69.518 -13.896 100.714 1.00 84.94 169 TYR A CA 1
ATOM 1403 C C . TYR A 1 169 ? -69.451 -15.036 101.735 1.00 84.94 169 TYR A C 1
ATOM 1405 O O . TYR A 1 169 ? -70.425 -15.280 102.448 1.00 84.94 169 TYR A O 1
ATOM 1413 N N . ARG A 1 170 ? -68.321 -15.747 101.812 1.00 82.88 170 ARG A N 1
ATOM 1414 C CA . ARG A 1 170 ? -68.114 -16.827 102.791 1.00 82.88 170 ARG A CA 1
ATOM 1415 C C . ARG A 1 170 ? -68.134 -16.307 104.222 1.00 82.88 170 ARG A C 1
ATOM 1417 O O . ARG A 1 170 ? -68.677 -16.983 105.092 1.00 82.88 170 ARG A O 1
ATOM 1424 N N . GLU A 1 171 ? -67.564 -15.131 104.454 1.00 84.31 171 GLU A N 1
ATOM 1425 C CA . GLU A 1 171 ? -67.493 -14.510 105.776 1.00 84.31 171 GLU A CA 1
ATOM 1426 C C . GLU A 1 171 ? -68.826 -13.872 106.208 1.00 84.31 171 GLU A C 1
ATOM 1428 O O . GLU A 1 171 ? -69.232 -14.022 107.360 1.00 84.31 171 GLU A O 1
ATOM 1433 N N . HIS A 1 172 ? -69.543 -13.207 105.294 1.00 76.88 172 HIS A N 1
ATOM 1434 C CA . HIS A 1 172 ? -70.708 -12.366 105.619 1.00 76.88 172 HIS A CA 1
ATOM 1435 C C . HIS A 1 172 ? -72.061 -12.945 105.152 1.00 76.88 172 HIS A C 1
ATOM 1437 O O . HIS A 1 172 ? -73.124 -12.420 105.498 1.00 76.88 172 HIS A O 1
ATOM 1443 N N . GLY A 1 173 ? -72.060 -14.036 104.378 1.00 69.38 173 GLY A N 1
ATOM 1444 C CA . GLY A 1 173 ? -73.252 -14.775 103.936 1.00 69.38 173 GLY A CA 1
ATOM 1445 C C . GLY A 1 173 ? -74.123 -14.070 102.885 1.00 69.38 173 GLY A C 1
ATOM 1446 O O . GLY A 1 173 ? -75.185 -14.586 102.523 1.00 69.38 173 GLY A O 1
ATOM 1447 N N . ARG A 1 174 ? -73.715 -12.893 102.392 1.00 65.75 174 ARG A N 1
ATOM 1448 C CA . ARG A 1 174 ? -74.392 -12.114 101.341 1.00 65.75 174 ARG A CA 1
ATOM 1449 C C . ARG A 1 174 ? -73.350 -11.475 100.431 1.00 65.75 174 ARG A C 1
ATOM 1451 O O . ARG A 1 174 ? -72.313 -11.033 100.902 1.00 65.75 174 ARG A O 1
ATOM 1458 N N . LEU A 1 175 ? -73.617 -11.468 99.127 1.00 60.81 175 LEU A N 1
ATOM 1459 C CA . LEU A 1 175 ? -72.776 -10.771 98.160 1.00 60.81 175 LEU A CA 1
ATOM 1460 C C . LEU A 1 175 ? -73.236 -9.320 98.166 1.00 60.81 175 LEU A C 1
ATOM 1462 O O . LEU A 1 175 ? -74.391 -9.071 97.809 1.00 60.81 175 LEU A O 1
ATOM 1466 N N . ASP A 1 176 ? -72.347 -8.383 98.488 1.00 61.47 176 ASP A N 1
ATOM 1467 C CA . ASP A 1 176 ? -72.525 -6.983 98.104 1.00 61.47 176 ASP A CA 1
ATOM 1468 C C . ASP A 1 176 ? -72.280 -6.881 96.596 1.00 61.47 176 ASP A C 1
ATOM 1470 O O . ASP A 1 176 ? -71.354 -6.251 96.095 1.00 61.47 176 ASP A O 1
ATOM 1474 N N . ARG A 1 177 ? -73.177 -7.497 95.816 1.00 52.78 177 ARG A N 1
ATOM 1475 C CA . ARG A 1 177 ? -73.452 -6.940 94.504 1.00 52.78 177 ARG A CA 1
ATOM 1476 C C . ARG A 1 177 ? -73.991 -5.564 94.811 1.00 52.78 177 ARG A C 1
ATOM 1478 O O . ARG A 1 177 ? -75.145 -5.445 95.221 1.00 52.78 177 ARG A O 1
ATOM 1485 N N . VAL A 1 178 ? -73.166 -4.547 94.586 1.00 46.19 178 VAL A N 1
ATOM 1486 C CA . VAL A 1 178 ? -73.661 -3.224 94.240 1.00 46.19 178 VAL A CA 1
ATOM 1487 C C . VAL A 1 178 ? -74.722 -3.478 93.181 1.00 46.19 178 VAL A C 1
ATOM 1489 O O . VAL A 1 178 ? -74.449 -3.805 92.024 1.00 46.19 178 VAL A O 1
ATOM 1492 N N . SER A 1 179 ? -75.974 -3.439 93.639 1.00 40.28 179 SER A N 1
ATOM 1493 C CA . SER A 1 179 ? -77.114 -3.231 92.787 1.00 40.28 179 SER A CA 1
ATOM 1494 C C . SER A 1 179 ? -76.718 -2.082 91.889 1.00 40.28 179 SER A C 1
ATOM 1496 O O . SER A 1 179 ? -76.165 -1.098 92.377 1.00 40.28 179 SER A O 1
ATOM 1498 N N . VAL A 1 180 ? -76.997 -2.194 90.603 1.00 43.78 180 VAL A N 1
ATOM 1499 C CA . VAL A 1 180 ? -77.000 -1.048 89.706 1.00 43.78 180 VAL A CA 1
ATOM 1500 C C . VAL A 1 180 ? -78.040 -0.045 90.242 1.00 43.78 180 VAL A C 1
ATOM 1502 O O . VAL A 1 180 ? -79.168 0.010 89.761 1.00 43.78 180 VAL A O 1
ATOM 1505 N N . SER A 1 181 ? -77.692 0.716 91.280 1.00 40.59 181 SER A N 1
ATOM 1506 C CA . SER A 1 181 ? -78.275 1.999 91.634 1.00 40.59 181 SER A CA 1
ATOM 1507 C C . SER A 1 181 ? -77.564 2.970 90.694 1.00 40.59 181 SER A C 1
ATOM 1509 O O . SER A 1 181 ? -76.480 3.458 90.979 1.00 40.59 181 SER A O 1
ATOM 1511 N N . SER A 1 182 ? -77.992 3.101 89.439 1.00 47.09 182 SER A N 1
ATOM 1512 C CA . SER A 1 182 ? -79.243 3.778 89.084 1.00 47.09 182 SER A CA 1
ATOM 1513 C C . SER A 1 182 ? -79.495 4.978 89.986 1.00 47.09 182 SER A C 1
ATOM 1515 O O . SER A 1 182 ? -80.526 5.018 90.635 1.00 47.09 182 SER A O 1
ATOM 1517 N N . THR A 1 183 ? -78.546 5.914 90.024 1.00 43.72 183 THR A N 1
ATOM 1518 C CA . THR A 1 183 ? -78.797 7.356 90.185 1.00 43.72 183 THR A CA 1
ATOM 1519 C C . THR A 1 183 ? -77.509 8.133 89.896 1.00 43.72 183 THR A C 1
ATOM 1521 O O . THR A 1 183 ? -76.865 8.626 90.811 1.00 43.72 183 THR A O 1
ATOM 1524 N N . ASP A 1 184 ? -77.117 8.216 88.625 1.00 36.47 184 ASP A N 1
ATOM 1525 C CA . ASP A 1 184 ? -76.920 9.519 87.984 1.00 36.47 184 ASP A CA 1
ATOM 1526 C C . ASP A 1 184 ? -77.033 9.347 86.463 1.00 36.47 184 ASP A C 1
ATOM 1528 O O . ASP A 1 184 ? -76.617 8.348 85.872 1.00 36.47 184 ASP A O 1
ATOM 1532 N N . SER A 1 185 ? -77.724 10.285 85.846 1.00 47.53 185 SER A N 1
ATOM 1533 C CA . SER A 1 185 ? -78.071 10.330 84.436 1.00 47.53 185 SER A CA 1
ATOM 1534 C C . SER A 1 185 ? -76.837 10.490 83.549 1.00 47.53 185 SER A C 1
ATOM 1536 O O . SER A 1 185 ? -76.175 11.520 83.574 1.00 47.53 185 SER A O 1
ATOM 1538 N N . GLY A 1 186 ? -76.587 9.503 82.689 1.00 43.66 186 GLY A N 1
ATOM 1539 C CA . GLY A 1 186 ? -75.545 9.591 81.667 1.00 43.66 186 GLY A CA 1
ATOM 1540 C C . GLY A 1 186 ? -75.513 8.385 80.734 1.00 43.66 186 GLY A C 1
ATOM 1541 O O . GLY A 1 186 ? -74.534 7.661 80.726 1.00 43.66 186 GLY A O 1
ATOM 1542 N N . LYS A 1 187 ? -76.603 8.174 79.981 1.00 49.97 187 LYS A N 1
ATOM 1543 C CA . LYS A 1 187 ? -76.735 7.293 78.798 1.00 49.97 187 LYS A CA 1
ATOM 1544 C C . LYS A 1 187 ? -76.223 5.848 78.955 1.00 49.97 187 LYS A C 1
ATOM 1546 O O . LYS A 1 187 ? -75.045 5.551 78.806 1.00 49.97 187 LYS A O 1
ATOM 1551 N N . LYS A 1 188 ? -77.169 4.912 79.090 1.00 49.91 188 LYS A N 1
ATOM 1552 C CA . LYS A 1 188 ? -76.971 3.526 78.645 1.00 49.91 188 LYS A CA 1
ATOM 1553 C C . LYS A 1 188 ? -76.752 3.561 77.130 1.00 49.91 188 LYS A C 1
ATOM 1555 O O . LYS A 1 188 ? -77.723 3.601 76.386 1.00 49.91 188 LYS A O 1
ATOM 1560 N N . THR A 1 189 ? -75.506 3.615 76.682 1.00 52.41 189 THR A N 1
ATOM 1561 C CA . THR A 1 189 ? -75.174 3.311 75.290 1.00 52.41 189 THR A CA 1
ATOM 1562 C C . THR A 1 189 ? -75.215 1.796 75.162 1.00 52.41 189 THR A C 1
ATOM 1564 O O . THR A 1 189 ? -74.269 1.102 75.539 1.00 52.41 189 THR A O 1
ATOM 1567 N N . ASP A 1 190 ? -76.360 1.282 74.729 1.00 48.84 190 ASP A N 1
ATOM 1568 C CA . ASP A 1 190 ? -76.460 -0.070 74.195 1.00 48.84 190 ASP A CA 1
ATOM 1569 C C . ASP A 1 190 ? -75.487 -0.190 73.006 1.00 48.84 190 ASP A C 1
ATOM 1571 O O . ASP A 1 190 ? -75.250 0.790 72.299 1.00 48.84 190 ASP A O 1
ATOM 1575 N N . LEU A 1 191 ? -74.895 -1.359 72.763 1.00 53.56 191 LEU A N 1
ATOM 1576 C CA . LEU A 1 191 ? -73.966 -1.550 71.630 1.00 53.56 191 LEU A CA 1
ATOM 1577 C C . LEU A 1 191 ? -74.654 -1.325 70.270 1.00 53.56 191 LEU A C 1
ATOM 1579 O O . LEU A 1 191 ? -73.980 -1.074 69.277 1.00 53.56 191 LEU A O 1
ATOM 1583 N N . ALA A 1 192 ? -75.989 -1.363 70.245 1.00 61.41 192 ALA A N 1
ATOM 1584 C CA . ALA A 1 192 ? -76.822 -1.002 69.102 1.00 61.41 192 ALA A CA 1
ATOM 1585 C C . ALA A 1 192 ? -76.938 0.521 68.852 1.00 61.41 192 ALA A C 1
ATOM 1587 O O . ALA A 1 192 ? -77.383 0.913 67.777 1.00 61.41 192 ALA A O 1
ATOM 1588 N N . ASP A 1 193 ? -76.526 1.367 69.805 1.00 56.06 193 ASP A N 1
ATOM 1589 C CA . ASP A 1 193 ? -76.552 2.838 69.707 1.00 56.06 193 ASP A CA 1
ATOM 1590 C C . ASP A 1 193 ? -75.179 3.448 69.367 1.00 56.06 193 ASP A C 1
ATOM 1592 O O . ASP A 1 193 ? -75.064 4.663 69.182 1.00 56.06 193 ASP A O 1
ATOM 1596 N N . PHE A 1 194 ? -74.125 2.631 69.233 1.00 49.34 194 PHE A N 1
ATOM 1597 C CA . PHE A 1 194 ? -72.883 3.079 68.607 1.00 49.34 194 PHE A CA 1
ATOM 1598 C C . PHE A 1 194 ? -73.095 3.074 67.090 1.00 49.34 194 PHE A C 1
ATOM 1600 O O . PHE A 1 194 ? -72.814 2.094 66.401 1.00 49.34 194 PHE A O 1
ATOM 1607 N N . LYS A 1 195 ? -73.604 4.186 66.551 1.00 59.56 195 LYS A N 1
ATOM 1608 C CA . LYS A 1 195 ? -73.336 4.511 65.151 1.00 59.56 195 LYS A CA 1
ATOM 1609 C C . LYS A 1 195 ? -71.824 4.653 65.035 1.00 59.56 195 LYS A C 1
ATOM 1611 O O . LYS A 1 195 ? -71.265 5.676 65.415 1.00 59.56 195 LYS A O 1
ATOM 1616 N N . VAL A 1 196 ? -71.167 3.612 64.535 1.00 53.78 196 VAL A N 1
ATOM 1617 C CA . VAL A 1 196 ? -69.956 3.821 63.753 1.00 53.78 196 VAL A CA 1
ATOM 1618 C C . VAL A 1 196 ? -70.437 4.686 62.595 1.00 53.78 196 VAL A C 1
ATOM 1620 O O . VAL A 1 196 ? -71.121 4.197 61.697 1.00 53.78 196 VAL A O 1
ATOM 1623 N N . GLU A 1 197 ? -70.219 5.997 62.679 1.00 55.16 197 GLU A N 1
ATOM 1624 C CA . GLU A 1 197 ? -70.098 6.781 61.461 1.00 55.16 197 GLU A CA 1
ATOM 1625 C C . GLU A 1 197 ? -68.949 6.112 60.712 1.00 55.16 197 GLU A C 1
ATOM 1627 O O . GLU A 1 197 ? -67.780 6.254 61.066 1.00 55.16 197 GLU A O 1
ATOM 1632 N N . GLU A 1 198 ? -69.299 5.253 59.752 1.00 57.62 198 GLU A N 1
ATOM 1633 C CA . GLU A 1 198 ? -68.423 4.915 58.642 1.00 57.62 198 GLU A CA 1
ATOM 1634 C C . GLU A 1 198 ? -68.198 6.219 57.878 1.00 57.62 198 GLU A C 1
ATOM 1636 O O . GLU A 1 198 ? -68.737 6.442 56.796 1.00 57.62 198 GLU A O 1
ATOM 1641 N N . ASP A 1 199 ? -67.409 7.113 58.465 1.00 58.78 199 ASP A N 1
ATOM 1642 C CA . ASP A 1 199 ? -66.736 8.159 57.729 1.00 58.78 199 ASP A CA 1
ATOM 1643 C C . ASP A 1 199 ? -65.679 7.443 56.890 1.00 58.78 199 ASP A C 1
ATOM 1645 O O . ASP A 1 199 ? -64.493 7.387 57.217 1.00 58.78 199 ASP A O 1
ATOM 1649 N N . ALA A 1 200 ? -66.141 6.844 55.791 1.00 61.47 200 ALA A N 1
ATOM 1650 C CA . ALA A 1 200 ? -65.302 6.231 54.771 1.00 61.47 200 ALA A CA 1
ATOM 1651 C C . ALA A 1 200 ? -64.232 7.220 54.267 1.00 61.47 200 ALA A C 1
ATOM 1653 O O . ALA A 1 200 ? -63.169 6.798 53.830 1.00 61.47 200 ALA A O 1
ATOM 1654 N N . GLY A 1 201 ? -64.479 8.530 54.411 1.00 63.34 201 GLY A N 1
ATOM 1655 C CA . GLY A 1 201 ? -63.519 9.593 54.125 1.00 63.34 201 GLY A CA 1
ATOM 1656 C C . GLY A 1 201 ? -62.366 9.724 55.125 1.00 63.34 201 GLY A C 1
ATOM 1657 O O . GLY A 1 201 ? -61.284 10.102 54.706 1.00 63.34 201 GLY A O 1
ATOM 1658 N N . ILE A 1 202 ? -62.529 9.374 56.411 1.00 69.94 202 ILE A N 1
ATOM 1659 C CA . ILE A 1 202 ? -61.428 9.464 57.396 1.00 69.94 202 ILE A CA 1
ATOM 1660 C C . ILE A 1 202 ? -60.381 8.378 57.131 1.00 69.94 202 ILE A C 1
ATOM 1662 O O . ILE A 1 202 ? -59.183 8.605 57.292 1.00 69.94 202 ILE A O 1
ATOM 1666 N N . LEU A 1 203 ? -60.829 7.190 56.717 1.00 62.38 203 LEU A N 1
ATOM 1667 C CA . LEU A 1 203 ? -59.932 6.108 56.316 1.00 62.38 203 LEU A CA 1
ATOM 1668 C C . LEU A 1 203 ? -59.211 6.432 55.000 1.00 62.38 203 LEU A C 1
ATOM 1670 O O . LEU A 1 203 ? -58.017 6.165 54.910 1.00 62.38 203 LEU A O 1
ATOM 1674 N N . ASP A 1 204 ? -59.896 7.048 54.032 1.00 72.19 204 ASP A N 1
ATOM 1675 C CA . ASP A 1 204 ? -59.280 7.527 52.784 1.00 72.19 204 ASP A CA 1
ATOM 1676 C C . ASP A 1 204 ? -58.290 8.677 53.033 1.00 72.19 204 ASP A C 1
ATOM 1678 O O . ASP A 1 204 ? -57.206 8.679 52.466 1.00 72.19 204 ASP A O 1
ATOM 1682 N N . GLU A 1 205 ? -58.603 9.620 53.924 1.00 77.56 205 GLU A N 1
ATOM 1683 C CA . GLU A 1 205 ? -57.709 10.727 54.294 1.00 77.56 205 GLU A CA 1
ATOM 1684 C C . GLU A 1 205 ? -56.467 10.229 55.048 1.00 77.56 205 GLU A C 1
ATOM 1686 O O . GLU A 1 205 ? -55.351 10.681 54.790 1.00 77.56 205 GLU A O 1
ATOM 1691 N N . PHE A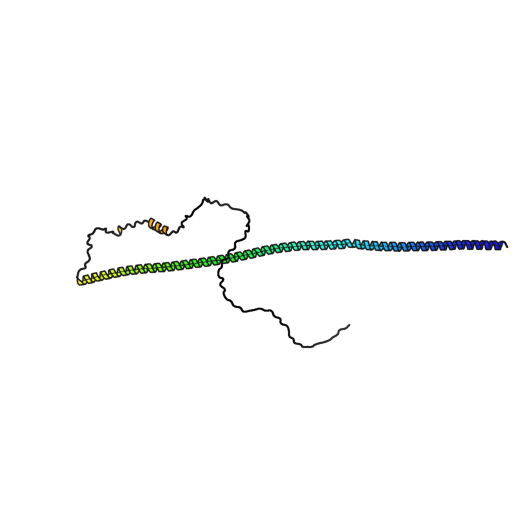 1 206 ? -56.628 9.232 55.922 1.00 72.56 206 PHE A N 1
ATOM 1692 C CA . PHE A 1 206 ? -55.508 8.570 56.589 1.00 72.56 206 PHE A CA 1
ATOM 1693 C C . PHE A 1 206 ? -54.633 7.777 55.602 1.00 72.56 206 PHE A C 1
ATOM 1695 O O . PHE A 1 206 ? -53.408 7.867 55.674 1.00 72.56 206 PHE A O 1
ATOM 1702 N N . LEU A 1 207 ? -55.228 7.048 54.651 1.00 68.88 207 LEU A N 1
ATOM 1703 C CA . LEU A 1 207 ? -54.489 6.296 53.627 1.00 68.88 207 LEU A CA 1
ATOM 1704 C C . LEU A 1 207 ? -53.829 7.203 52.576 1.00 68.88 207 LEU A C 1
ATOM 1706 O O . LEU A 1 207 ? -52.740 6.881 52.110 1.00 68.88 207 LEU A O 1
ATOM 1710 N N . ALA A 1 208 ? -54.435 8.346 52.253 1.00 68.50 208 ALA A N 1
ATOM 1711 C CA . ALA A 1 208 ? -53.850 9.364 51.382 1.00 68.50 208 ALA A CA 1
ATOM 1712 C C . ALA A 1 208 ? -52.707 10.130 52.069 1.00 68.50 208 ALA A C 1
ATOM 1714 O O . ALA A 1 208 ? -51.781 10.581 51.403 1.00 68.50 208 ALA A O 1
ATOM 1715 N N . SER A 1 209 ? -52.729 10.258 53.401 1.00 61.19 209 SER A N 1
ATOM 1716 C CA . SER A 1 209 ? -51.674 10.966 54.140 1.00 61.19 209 SER A CA 1
ATOM 1717 C C . SER A 1 209 ? -50.321 10.237 54.172 1.00 61.19 209 SER A C 1
ATOM 1719 O O . SER A 1 209 ? -49.299 10.884 54.398 1.00 61.19 209 SER A O 1
ATOM 1721 N N . ASP A 1 210 ? -50.305 8.927 53.892 1.00 54.41 210 ASP A N 1
ATOM 1722 C CA . ASP A 1 210 ? -49.087 8.117 53.701 1.00 54.41 210 ASP A CA 1
ATOM 1723 C C . ASP A 1 210 ? -48.740 7.922 52.208 1.00 54.41 210 ASP A C 1
ATOM 1725 O O . ASP A 1 210 ? -47.709 7.337 51.858 1.00 54.41 210 ASP A O 1
ATOM 1729 N N . GLU A 1 211 ? -49.567 8.458 51.303 1.00 50.44 211 GLU A N 1
ATOM 1730 C CA . GLU A 1 211 ? -49.232 8.581 49.894 1.00 50.44 211 GLU A CA 1
ATOM 1731 C C . GLU A 1 211 ? -48.306 9.792 49.743 1.00 50.44 211 GLU A C 1
ATOM 1733 O O . GLU A 1 211 ? -48.712 10.937 49.553 1.00 50.44 211 GLU A O 1
ATOM 1738 N N . ILE A 1 212 ? -47.006 9.524 49.880 1.00 53.62 212 ILE A N 1
ATOM 1739 C CA . ILE A 1 212 ? -45.928 10.433 49.492 1.00 53.62 212 ILE A CA 1
ATOM 1740 C C . ILE A 1 212 ? -46.050 10.65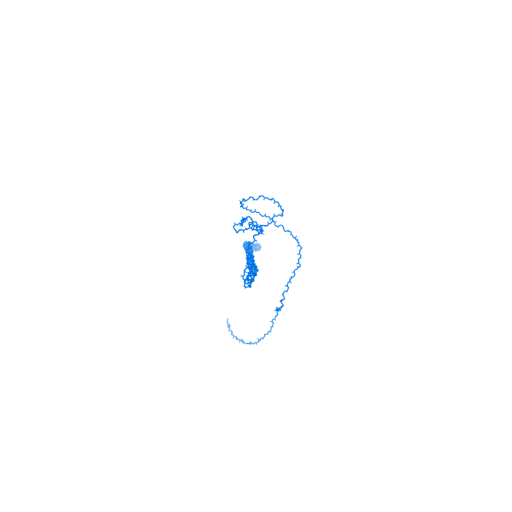7 47.979 1.00 53.62 212 ILE A C 1
ATOM 1742 O O . ILE A 1 212 ? -45.362 10.034 47.171 1.00 53.62 212 ILE A O 1
ATOM 1746 N N . THR A 1 213 ? -46.942 11.558 47.581 1.00 40.47 213 THR A N 1
ATOM 1747 C CA . THR A 1 213 ? -46.812 12.275 46.322 1.00 40.47 213 THR A CA 1
ATOM 1748 C C . THR A 1 213 ? -45.812 13.405 46.556 1.00 40.47 213 THR A C 1
ATOM 1750 O O . THR A 1 213 ? -45.985 14.187 47.494 1.00 40.47 213 THR A O 1
ATOM 1753 N N . PRO A 1 214 ? -44.740 13.487 45.755 1.00 42.03 214 PRO A N 1
ATOM 1754 C CA . PRO A 1 214 ? -43.691 14.474 45.934 1.00 42.03 214 PRO A CA 1
ATOM 1755 C C . PRO A 1 214 ? -44.271 15.869 45.700 1.00 42.03 214 PRO A C 1
ATOM 1757 O O . PRO A 1 214 ? -44.714 16.191 44.595 1.00 42.03 214 PRO A O 1
ATOM 1760 N N . SER A 1 215 ? -44.259 16.693 46.749 1.00 33.97 215 SER A N 1
ATOM 1761 C CA . SER A 1 215 ? -44.524 18.124 46.658 1.00 33.97 215 SER A CA 1
ATOM 1762 C C . SER A 1 215 ? -43.686 18.725 45.538 1.00 33.97 215 SER A C 1
ATOM 1764 O O . SER A 1 215 ? -42.459 18.758 45.601 1.00 33.97 215 SER A O 1
ATOM 1766 N N . THR A 1 216 ? -44.379 19.196 44.510 1.00 39.66 216 THR A N 1
ATOM 1767 C CA . THR A 1 216 ? -43.830 20.095 43.506 1.00 39.66 216 THR A CA 1
ATOM 1768 C C . THR A 1 216 ? -44.291 21.487 43.880 1.00 39.66 216 THR A C 1
ATOM 1770 O O . THR A 1 216 ? -45.416 21.823 43.548 1.00 39.66 216 THR A O 1
ATOM 1773 N N . GLU A 1 217 ? -43.436 22.272 44.535 1.00 37.00 217 GLU A N 1
ATOM 1774 C CA . GLU A 1 217 ? -43.391 23.730 44.382 1.00 37.00 217 GLU A CA 1
ATOM 1775 C C . GLU A 1 217 ? -41.950 24.199 44.624 1.00 37.00 217 GLU A C 1
ATOM 1777 O O . GLU A 1 217 ? -41.563 24.522 45.739 1.00 37.00 217 GLU A O 1
ATOM 1782 N N . ASP A 1 218 ? -41.155 24.226 43.555 1.00 31.67 218 ASP A N 1
ATOM 1783 C CA . ASP A 1 218 ? -40.310 25.385 43.293 1.00 31.67 218 ASP A CA 1
ATOM 1784 C C . ASP A 1 218 ? -40.305 25.659 41.782 1.00 31.67 218 ASP A C 1
ATOM 1786 O O . ASP A 1 218 ? -39.871 24.856 40.960 1.00 31.67 218 ASP A O 1
ATOM 1790 N N . ALA A 1 219 ? -40.930 26.788 41.461 1.00 35.59 219 ALA A N 1
ATOM 1791 C CA . ALA A 1 219 ? -40.796 27.651 40.297 1.00 35.59 219 ALA A CA 1
ATOM 1792 C C . ALA A 1 219 ? -40.261 27.079 38.961 1.00 35.59 219 ALA A C 1
ATOM 1794 O O . ALA A 1 219 ? -39.067 26.875 38.771 1.00 35.59 219 ALA A O 1
ATOM 1795 N N . SER A 1 220 ? -41.129 27.144 37.943 1.00 34.00 220 SER A N 1
ATOM 1796 C CA . SER A 1 220 ? -40.995 28.085 36.810 1.00 34.00 220 SER A CA 1
ATOM 1797 C C . SER A 1 220 ? -41.233 27.451 35.435 1.00 34.00 220 SER A C 1
ATOM 1799 O O . SER A 1 220 ? -40.676 26.418 35.088 1.00 34.00 220 SER A O 1
ATOM 1801 N N . ALA A 1 221 ? -41.990 28.203 34.633 1.00 33.19 221 ALA A N 1
ATOM 1802 C CA . ALA A 1 221 ? -42.048 28.190 33.175 1.00 33.19 221 ALA A CA 1
ATOM 1803 C C . ALA A 1 221 ? -42.761 27.015 32.470 1.00 33.19 221 ALA A C 1
ATOM 1805 O O . ALA A 1 221 ? -42.221 25.947 32.223 1.00 33.19 221 ALA A O 1
ATOM 1806 N N . THR A 1 222 ? -43.981 27.333 32.028 1.00 35.88 222 THR A N 1
ATOM 1807 C CA . THR A 1 222 ? -44.381 27.319 30.611 1.00 35.88 222 THR A CA 1
ATOM 1808 C C . THR A 1 222 ? -43.892 26.141 29.763 1.00 35.88 222 THR A C 1
ATOM 1810 O O . THR A 1 222 ? -42.773 26.156 29.271 1.00 35.88 222 THR A O 1
ATOM 1813 N N . THR A 1 223 ? -44.794 25.232 29.392 1.00 33.06 223 THR A N 1
ATOM 1814 C CA . THR A 1 223 ? -45.335 25.196 28.019 1.00 33.06 223 THR A CA 1
ATOM 1815 C C . THR A 1 223 ? -46.139 23.919 27.771 1.00 33.06 223 THR A C 1
ATOM 1817 O O . THR A 1 223 ? -45.818 22.826 28.227 1.00 33.06 223 THR A O 1
ATOM 1820 N N . THR A 1 224 ? -47.230 24.092 27.043 1.00 41.94 224 THR A N 1
ATOM 1821 C CA . THR A 1 224 ? -48.203 23.086 26.636 1.00 41.94 224 THR A CA 1
ATOM 1822 C C . THR A 1 224 ? -47.566 22.052 25.700 1.00 41.94 224 THR A C 1
ATOM 1824 O O . THR A 1 224 ? -47.213 22.378 24.569 1.00 41.94 224 THR A O 1
ATOM 1827 N N . GLY A 1 225 ? -47.465 20.796 26.139 1.00 33.25 225 GLY A N 1
ATOM 1828 C CA . GLY A 1 225 ? -46.988 19.666 25.334 1.00 33.25 225 GLY A CA 1
ATOM 1829 C C . GLY A 1 225 ? -48.128 18.758 24.879 1.00 33.25 225 GLY A C 1
ATOM 1830 O O . GLY A 1 225 ? -48.541 17.850 25.593 1.00 33.25 225 GLY A O 1
ATOM 1831 N N . ARG A 1 226 ? -48.639 19.023 23.674 1.00 34.03 226 ARG A N 1
ATOM 1832 C CA . ARG A 1 226 ? -49.535 18.161 22.896 1.00 34.03 226 ARG A CA 1
ATOM 1833 C C . ARG A 1 226 ? -48.692 17.075 22.227 1.00 34.03 226 ARG A C 1
ATOM 1835 O O . ARG A 1 226 ? -47.788 17.403 21.470 1.00 34.03 226 ARG A O 1
ATOM 1842 N N . ILE A 1 227 ? -49.010 15.808 22.473 1.00 37.44 227 ILE A N 1
ATOM 1843 C CA . I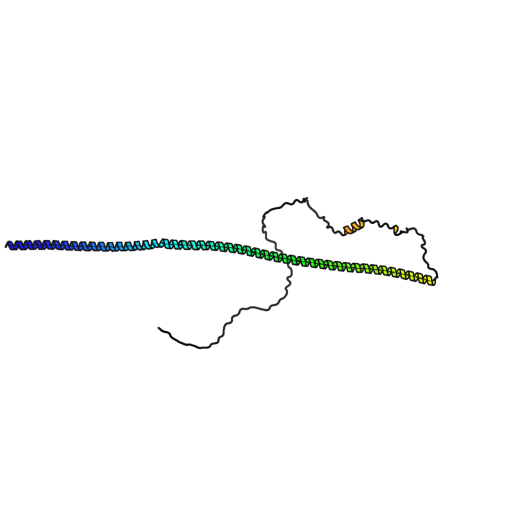LE A 1 227 ? -48.395 14.673 21.777 1.00 37.44 227 ILE A CA 1
ATOM 1844 C C . ILE A 1 227 ? -48.876 14.670 20.321 1.00 37.44 227 ILE A C 1
ATOM 1846 O O . ILE A 1 227 ? -50.076 14.553 20.061 1.00 37.44 227 ILE A O 1
ATOM 1850 N N . GLN A 1 228 ? -47.935 14.780 19.389 1.00 37.09 228 GLN A N 1
ATOM 1851 C CA . GLN A 1 228 ? -48.050 14.235 18.042 1.00 37.09 228 GLN A CA 1
ATOM 1852 C C . GLN A 1 228 ? -46.705 13.615 17.664 1.00 37.09 228 GLN A C 1
ATOM 1854 O O . GLN A 1 228 ? -45.676 14.286 17.679 1.00 37.09 228 GLN A O 1
ATOM 1859 N N . ASP A 1 229 ? -46.754 12.321 17.359 1.00 41.81 229 ASP A N 1
ATOM 1860 C CA . ASP A 1 229 ? -45.719 11.577 16.653 1.00 41.81 229 ASP A CA 1
ATOM 1861 C C . ASP A 1 229 ? -45.399 12.234 15.309 1.00 41.81 229 ASP A C 1
ATOM 1863 O O . ASP A 1 229 ? -46.324 12.484 14.539 1.00 41.81 229 ASP A O 1
ATOM 1867 N N . THR A 1 230 ? -44.110 12.390 14.996 1.00 35.50 230 THR A N 1
ATOM 1868 C CA . THR A 1 230 ? -43.555 12.214 13.640 1.00 35.50 230 THR A CA 1
ATOM 1869 C C . THR A 1 230 ? -42.026 12.160 13.688 1.00 35.50 230 THR A C 1
ATOM 1871 O O . THR A 1 230 ? -41.370 13.154 13.973 1.00 35.50 230 THR A O 1
ATOM 1874 N N . PHE A 1 231 ? -41.505 10.958 13.443 1.00 33.41 231 PHE A N 1
ATOM 1875 C CA . PHE A 1 231 ? -40.424 10.593 12.518 1.00 33.41 231 PHE A CA 1
ATOM 1876 C C . PHE A 1 231 ? -39.460 11.679 11.968 1.00 33.41 231 PHE A C 1
ATOM 1878 O O . PHE A 1 231 ? -39.896 12.650 11.356 1.00 33.41 231 PHE A O 1
ATOM 1885 N N . SER A 1 232 ? -38.172 11.309 12.014 1.00 36.00 232 SER A N 1
ATOM 1886 C CA . SER A 1 232 ? -37.081 11.569 11.052 1.00 36.00 232 SER A CA 1
ATOM 1887 C C . SER A 1 232 ? -36.156 12.794 11.142 1.00 36.00 232 SER A C 1
ATOM 1889 O O . SER A 1 232 ? -36.580 13.943 11.108 1.00 36.00 232 SER A O 1
ATOM 1891 N N . ASP A 1 233 ? -34.876 12.404 11.058 1.00 36.97 233 ASP A N 1
ATOM 1892 C CA . ASP A 1 233 ? -33.720 12.980 10.361 1.00 36.97 233 ASP A CA 1
ATOM 1893 C C . ASP A 1 233 ? -32.720 13.900 11.073 1.00 36.97 233 ASP A C 1
ATOM 1895 O O . ASP A 1 233 ? -33.053 14.762 11.879 1.00 36.97 233 ASP A O 1
ATOM 1899 N N . GLU A 1 234 ? -31.465 13.569 10.733 1.00 46.69 234 GLU A N 1
ATOM 1900 C CA . GLU A 1 234 ? -30.188 14.280 10.789 1.00 46.69 234 GLU A CA 1
ATOM 1901 C C . GLU A 1 234 ? -30.208 15.727 11.293 1.00 46.69 234 GLU A C 1
ATOM 1903 O O . GLU A 1 234 ? -31.000 16.539 10.841 1.00 46.69 234 GLU A O 1
ATOM 1908 N N . GLU A 1 235 ? -29.212 16.089 12.107 1.00 40.19 235 GLU A N 1
ATOM 1909 C CA . GLU A 1 235 ? -28.135 16.965 11.626 1.00 40.19 235 GLU A CA 1
ATOM 1910 C C . GLU A 1 235 ? -26.938 16.981 12.593 1.00 40.19 235 GLU A C 1
ATOM 1912 O O . GLU A 1 235 ? -27.060 17.032 13.818 1.00 40.19 235 GLU A O 1
ATOM 1917 N N . ASN A 1 236 ? -25.761 16.947 11.968 1.00 46.44 236 ASN A N 1
ATOM 1918 C CA . ASN A 1 236 ? -24.453 17.317 12.491 1.00 46.44 236 ASN A CA 1
ATOM 1919 C C . ASN A 1 236 ? -24.461 18.693 13.162 1.00 46.44 236 ASN A C 1
ATOM 1921 O O . ASN A 1 236 ? -24.828 19.655 12.499 1.00 46.44 236 ASN A O 1
ATOM 1925 N N . LEU A 1 237 ? -23.864 18.833 14.353 1.00 36.53 237 LEU A N 1
ATOM 1926 C CA . LEU A 1 237 ? -23.187 20.077 14.749 1.00 36.53 237 LEU A CA 1
ATOM 1927 C C . LEU A 1 237 ? -21.986 19.809 15.689 1.00 36.53 237 LEU A C 1
ATOM 1929 O O . LEU A 1 237 ? -21.977 18.817 16.418 1.00 36.53 237 LEU A O 1
ATOM 1933 N N . PRO A 1 238 ? -20.947 20.668 15.643 1.00 40.09 238 PRO A N 1
ATOM 1934 C CA . PRO A 1 238 ? -19.568 20.324 15.978 1.00 40.09 238 PRO A CA 1
ATOM 1935 C C . PRO A 1 238 ? -19.231 20.528 17.460 1.00 40.09 238 PRO A C 1
ATOM 1937 O O . PRO A 1 238 ? -19.579 21.544 18.063 1.00 40.09 238 PRO A O 1
ATOM 1940 N N . VAL A 1 239 ? -18.462 19.599 18.031 1.00 35.28 239 VAL A N 1
ATOM 1941 C CA . VAL A 1 239 ? -17.852 19.766 19.356 1.00 35.28 239 VAL A CA 1
ATOM 1942 C C . VAL A 1 239 ? -16.624 20.665 19.222 1.00 35.28 239 VAL A C 1
ATOM 1944 O O . VAL A 1 239 ? -15.572 20.255 18.737 1.00 35.28 239 VAL A O 1
ATOM 1947 N N . SER A 1 240 ? -16.773 21.918 19.650 1.00 34.69 240 SER A N 1
ATOM 1948 C CA . SER A 1 240 ? -15.653 22.826 19.887 1.00 34.69 240 SER A CA 1
ATOM 1949 C C . SER A 1 240 ? -14.958 22.426 21.185 1.00 34.69 240 SER A C 1
ATOM 1951 O O . SER A 1 240 ? -15.523 22.556 22.269 1.00 34.69 240 SER A O 1
ATOM 1953 N N . VAL A 1 241 ? -13.714 21.972 21.064 1.00 43.78 241 VAL A N 1
ATOM 1954 C CA . VAL A 1 241 ? -12.784 21.772 22.176 1.00 43.78 241 V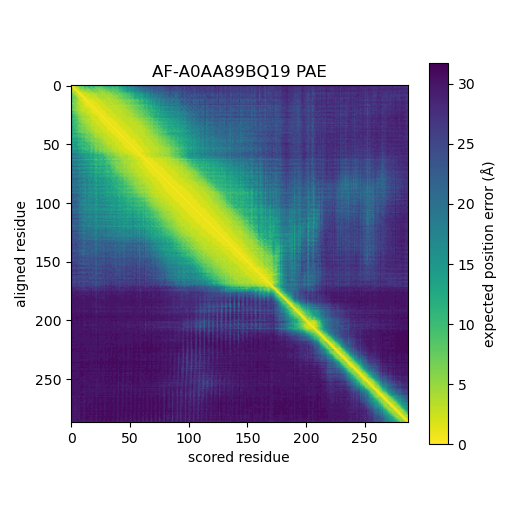AL A CA 1
ATOM 1955 C C . VAL A 1 241 ? -12.483 23.126 22.820 1.00 43.78 241 VAL A C 1
ATOM 1957 O O . VAL A 1 241 ? -11.967 24.029 22.162 1.00 43.78 241 VAL A O 1
ATOM 1960 N N . GLN A 1 242 ? -12.775 23.261 24.112 1.00 34.31 242 GLN A N 1
ATOM 1961 C CA . GLN A 1 242 ? -12.115 24.235 24.975 1.00 34.31 242 GLN A CA 1
ATOM 1962 C C . GLN A 1 242 ? -11.566 23.515 26.201 1.00 34.31 242 GLN A C 1
ATOM 1964 O O . GLN A 1 242 ? -12.285 22.907 26.986 1.00 34.31 242 GLN A O 1
ATOM 1969 N N . SER A 1 243 ? -10.245 23.560 26.266 1.00 41.38 243 SER A N 1
ATOM 1970 C CA . SER A 1 243 ? -9.373 23.122 27.336 1.00 41.38 243 SER A CA 1
ATOM 1971 C C . SER A 1 243 ? -9.452 24.036 28.560 1.00 41.38 243 SER A C 1
ATOM 1973 O O . SER A 1 243 ? -9.644 25.245 28.412 1.00 41.38 243 SER A O 1
ATOM 1975 N N . ASN A 1 244 ? -9.116 23.421 29.698 1.00 38.28 244 ASN A N 1
ATOM 1976 C CA . ASN A 1 244 ? -8.765 23.959 31.017 1.00 38.28 244 ASN A CA 1
ATOM 1977 C C . ASN A 1 244 ? -9.908 23.944 32.034 1.00 38.28 244 ASN A C 1
ATOM 1979 O O . ASN A 1 244 ? -10.832 24.740 31.939 1.00 38.28 244 ASN A O 1
ATOM 1983 N N . ASP A 1 245 ? -9.774 23.074 33.035 1.00 36.88 245 ASP A N 1
ATOM 1984 C CA . ASP A 1 245 ? -9.689 23.544 34.417 1.00 36.88 245 ASP A CA 1
ATOM 1985 C C . ASP A 1 245 ? -8.985 22.497 35.291 1.00 36.88 245 ASP A C 1
ATOM 1987 O O . ASP A 1 245 ? -9.389 21.336 35.381 1.00 36.88 245 ASP A O 1
ATOM 1991 N N . ASP A 1 246 ? -7.888 22.952 35.895 1.00 48.81 246 ASP A N 1
ATOM 1992 C CA . ASP A 1 246 ? -7.177 22.339 37.007 1.00 48.81 246 ASP A CA 1
ATOM 1993 C C . ASP A 1 246 ? -8.124 22.143 38.192 1.00 48.81 246 ASP A C 1
ATOM 1995 O O . ASP A 1 246 ? -8.615 23.124 38.751 1.00 48.81 246 ASP A O 1
ATOM 1999 N N . LEU A 1 247 ? -8.308 20.901 38.639 1.00 44.75 247 LEU A N 1
ATOM 2000 C CA . LEU A 1 247 ? -8.753 20.605 39.998 1.00 44.75 247 LEU A CA 1
ATOM 2001 C C . LEU A 1 247 ? -8.074 19.325 40.488 1.00 44.75 247 LEU A C 1
ATOM 2003 O O . LEU A 1 247 ? -8.470 18.214 40.140 1.00 44.75 247 LEU A O 1
ATOM 2007 N N . ASP A 1 248 ? -7.060 19.520 41.329 1.00 47.47 248 ASP A N 1
ATOM 2008 C CA . ASP A 1 248 ? -6.611 18.544 42.320 1.00 47.47 248 ASP A CA 1
ATOM 2009 C C . ASP A 1 248 ? -7.784 18.177 43.244 1.00 47.47 248 ASP A C 1
ATOM 2011 O O . ASP A 1 248 ? -8.503 19.064 43.726 1.00 47.47 248 ASP A O 1
ATOM 2015 N N . PRO A 1 249 ? -7.936 16.889 43.578 1.00 55.50 249 PRO A N 1
ATOM 2016 C CA . PRO A 1 249 ? -8.197 16.577 44.970 1.00 55.50 249 PRO A CA 1
ATOM 2017 C C . PRO A 1 249 ? -7.309 15.434 45.458 1.00 55.50 249 PRO A C 1
ATOM 2019 O O . PRO A 1 249 ? -7.335 14.314 44.944 1.00 55.50 249 PRO A O 1
ATOM 2022 N N . GLU A 1 250 ? -6.583 15.738 46.531 1.00 50.88 250 GLU A N 1
ATOM 2023 C CA . GLU A 1 250 ? -6.049 14.756 47.462 1.00 50.88 250 GLU A CA 1
ATOM 2024 C C . GLU A 1 250 ? -7.092 13.691 47.831 1.00 50.88 250 GLU A C 1
ATOM 2026 O O . GLU A 1 250 ? -8.265 13.992 48.078 1.00 50.88 250 GLU A O 1
ATOM 2031 N N . GLY A 1 251 ? -6.643 12.439 47.916 1.00 39.91 251 GLY A N 1
ATOM 2032 C CA . GLY A 1 251 ? -7.466 11.323 48.362 1.00 39.91 251 GLY A CA 1
ATOM 2033 C C . GLY A 1 251 ? -6.709 10.001 48.347 1.00 39.91 251 GLY A C 1
ATOM 2034 O O . GLY A 1 251 ? -6.837 9.235 47.400 1.00 39.91 251 GLY A O 1
ATOM 2035 N N . ASP A 1 252 ? -5.915 9.779 49.396 1.00 37.84 252 ASP A N 1
ATOM 2036 C CA . ASP A 1 252 ? -5.513 8.495 49.990 1.00 37.84 252 ASP A CA 1
ATOM 2037 C C . ASP A 1 252 ? -5.531 7.252 49.079 1.00 37.84 252 ASP A C 1
ATOM 2039 O O . ASP A 1 252 ? -6.496 6.482 49.034 1.00 37.84 252 ASP A O 1
ATOM 2043 N N . TYR A 1 253 ? -4.394 6.985 48.433 1.00 48.16 253 TYR A N 1
ATOM 2044 C CA . TYR A 1 253 ? -4.080 5.645 47.946 1.00 48.16 253 TYR A CA 1
ATOM 2045 C C . TYR A 1 253 ? -3.677 4.769 49.135 1.00 48.16 253 TYR A C 1
ATOM 2047 O O . TYR A 1 253 ? -2.645 4.987 49.765 1.00 48.16 253 TYR A O 1
ATOM 2055 N N . PHE A 1 254 ? -4.496 3.760 49.430 1.00 47.84 254 PHE A N 1
ATOM 2056 C CA . PHE A 1 254 ? -4.074 2.619 50.236 1.00 47.84 254 PHE A CA 1
ATOM 2057 C C . PHE A 1 254 ? -2.960 1.878 49.479 1.00 47.84 254 PHE A C 1
ATOM 2059 O O . PHE A 1 254 ? -3.225 1.167 48.509 1.00 47.84 254 PHE A O 1
ATOM 2066 N N . GLU A 1 255 ? -1.717 2.077 49.917 1.00 45.34 255 GLU A N 1
ATOM 2067 C CA . GLU A 1 255 ? -0.606 1.163 49.661 1.00 45.34 255 GLU A CA 1
ATOM 2068 C C . GLU A 1 255 ? -0.920 -0.164 50.357 1.00 45.34 255 GLU A C 1
ATOM 2070 O O . GLU A 1 255 ? -1.031 -0.209 51.583 1.00 45.34 255 GLU A O 1
ATOM 2075 N N . ASP A 1 256 ? -1.078 -1.234 49.577 1.00 47.56 256 ASP A N 1
ATOM 2076 C CA . ASP A 1 256 ? -0.997 -2.590 50.109 1.00 47.56 256 ASP A CA 1
ATOM 2077 C C . ASP A 1 256 ? 0.339 -3.198 49.679 1.00 47.56 256 ASP A C 1
ATOM 2079 O O . ASP A 1 256 ? 0.708 -3.262 48.502 1.00 47.56 256 ASP A O 1
ATOM 2083 N N . ASP A 1 257 ? 1.075 -3.559 50.713 1.00 43.03 257 ASP A N 1
ATOM 2084 C CA . ASP A 1 257 ? 2.478 -3.912 50.770 1.00 43.03 257 ASP A CA 1
ATOM 2085 C C . ASP A 1 257 ? 2.667 -5.343 50.230 1.00 43.03 257 ASP A C 1
ATOM 2087 O O . ASP A 1 257 ? 2.383 -6.328 50.914 1.00 43.03 257 ASP A O 1
ATOM 2091 N N . LEU A 1 258 ? 3.138 -5.490 48.987 1.00 55.50 258 LEU A N 1
ATOM 2092 C CA . LEU A 1 258 ? 3.690 -6.756 48.494 1.00 55.50 258 LEU A CA 1
ATOM 2093 C C . LEU A 1 258 ? 5.166 -6.579 48.156 1.00 55.50 258 LEU A C 1
ATOM 2095 O O . LEU A 1 258 ? 5.570 -6.276 47.033 1.00 55.50 258 LEU A O 1
ATOM 2099 N N . ALA A 1 259 ? 5.972 -6.815 49.186 1.00 45.78 259 ALA A N 1
ATOM 2100 C CA . ALA A 1 259 ? 7.409 -6.952 49.110 1.00 45.78 259 ALA A CA 1
ATOM 2101 C C . ALA A 1 259 ? 7.842 -8.022 48.086 1.00 45.78 259 ALA A C 1
ATOM 2103 O O . ALA A 1 259 ? 7.472 -9.193 48.160 1.00 45.78 259 ALA A O 1
ATOM 2104 N N . ALA A 1 260 ? 8.673 -7.557 47.152 1.00 45.84 260 ALA A N 1
ATOM 2105 C CA . ALA A 1 260 ? 9.826 -8.197 46.524 1.00 45.84 260 ALA A CA 1
ATOM 2106 C C . ALA A 1 260 ? 10.030 -9.714 46.718 1.00 45.84 260 ALA A C 1
ATOM 2108 O O . ALA A 1 260 ? 10.265 -10.180 47.826 1.00 45.84 260 ALA A O 1
ATOM 2109 N N . THR A 1 261 ? 10.147 -10.450 45.605 1.00 44.72 261 THR A N 1
ATOM 2110 C CA . THR A 1 261 ? 11.302 -11.335 45.316 1.00 44.72 261 THR A CA 1
ATOM 2111 C C . THR A 1 261 ? 11.195 -11.952 43.916 1.00 44.72 261 THR A C 1
ATOM 2113 O O . THR A 1 261 ? 10.644 -13.031 43.757 1.00 44.72 261 THR A O 1
ATOM 2116 N N . HIS A 1 262 ? 11.786 -11.323 42.901 1.00 42.97 262 HIS A N 1
ATOM 2117 C CA . HIS A 1 262 ? 12.739 -12.000 42.007 1.00 42.97 262 HIS A CA 1
ATOM 2118 C C . HIS A 1 262 ? 13.273 -11.004 40.984 1.00 42.97 262 HIS A C 1
ATOM 2120 O O . HIS A 1 262 ? 12.552 -10.542 40.105 1.00 42.97 262 HIS A O 1
ATOM 2126 N N . GLY A 1 263 ? 14.544 -10.652 41.160 1.00 37.59 263 GLY A N 1
ATOM 2127 C CA . GLY A 1 263 ? 15.309 -9.935 40.161 1.00 37.59 263 GLY A CA 1
ATOM 2128 C C . GLY A 1 263 ? 15.655 -10.863 39.007 1.00 37.59 263 GLY A C 1
ATOM 2129 O O . GLY A 1 263 ? 16.075 -11.998 39.221 1.00 37.59 263 GLY A O 1
ATOM 2130 N N . ASP A 1 264 ? 15.503 -10.337 37.803 1.00 46.69 264 ASP A N 1
ATOM 2131 C CA . ASP A 1 264 ? 16.275 -10.771 36.649 1.00 46.69 264 ASP A CA 1
ATOM 2132 C C . ASP A 1 264 ? 17.635 -10.061 36.715 1.00 46.69 264 ASP A C 1
ATOM 2134 O O . ASP A 1 264 ? 17.689 -8.855 36.990 1.00 46.69 264 ASP A O 1
ATOM 2138 N N . PRO A 1 265 ? 18.743 -10.778 36.487 1.00 52.22 265 PRO A N 1
ATOM 2139 C CA . PRO A 1 265 ? 19.636 -10.259 35.467 1.00 52.22 265 PRO A CA 1
ATOM 2140 C C . PRO A 1 265 ? 20.240 -11.368 34.603 1.00 52.22 265 PRO A C 1
ATOM 2142 O O . PRO A 1 265 ? 20.927 -12.271 35.080 1.00 52.22 265 PRO A O 1
ATOM 2145 N N . TYR A 1 266 ? 20.061 -11.193 33.297 1.00 49.25 266 TYR A N 1
ATOM 2146 C CA . TYR A 1 266 ? 21.000 -11.611 32.263 1.00 49.25 266 TYR A CA 1
ATOM 2147 C C . TYR A 1 266 ? 22.458 -11.492 32.742 1.00 49.25 266 TYR A C 1
ATOM 2149 O O . TYR A 1 266 ? 22.942 -10.381 32.955 1.00 49.25 266 TYR A O 1
ATOM 2157 N N . LEU A 1 267 ? 23.161 -12.623 32.843 1.00 48.06 267 LEU A N 1
ATOM 2158 C CA . LEU A 1 267 ? 24.619 -12.695 32.793 1.00 48.06 267 LEU A CA 1
ATOM 2159 C C . LEU A 1 267 ? 25.062 -13.993 32.102 1.00 48.06 267 LEU A C 1
ATOM 2161 O O . LEU A 1 267 ? 24.664 -15.097 32.467 1.00 48.06 267 LEU A O 1
ATOM 2165 N N . GLU A 1 268 ? 25.851 -13.763 31.058 1.00 43.38 268 GLU A N 1
ATOM 2166 C CA . GLU A 1 268 ? 26.909 -14.565 30.442 1.00 43.38 268 GLU A CA 1
ATOM 2167 C C . GLU A 1 268 ? 27.217 -15.945 31.047 1.00 43.38 268 GLU A C 1
ATOM 2169 O O . GLU A 1 268 ? 27.523 -16.094 32.227 1.00 43.38 268 GLU A O 1
ATOM 2174 N N . SER A 1 269 ? 27.276 -16.948 30.170 1.00 44.41 269 SER A N 1
ATOM 2175 C CA . SER A 1 269 ? 28.070 -18.159 30.391 1.00 44.41 269 SER A CA 1
ATOM 2176 C C . SER A 1 269 ? 29.021 -18.352 29.212 1.00 44.41 269 SER A C 1
ATOM 2178 O O . SER A 1 269 ? 28.640 -18.844 28.150 1.00 44.41 269 SER A O 1
ATOM 2180 N N . GLU A 1 270 ? 30.268 -17.936 29.419 1.00 46.47 270 GLU A N 1
ATOM 2181 C CA . GLU A 1 270 ? 31.427 -18.497 28.733 1.00 46.47 270 GLU A CA 1
ATOM 2182 C C . GLU A 1 270 ? 31.903 -19.775 29.462 1.00 46.47 270 GLU A C 1
ATOM 2184 O O . GLU A 1 270 ? 31.820 -19.881 30.684 1.00 46.47 270 GLU A O 1
ATOM 2189 N N . GLU A 1 271 ? 32.450 -20.696 28.662 1.00 43.53 271 GLU A N 1
ATOM 2190 C CA . GLU A 1 271 ? 33.599 -21.573 28.956 1.00 43.53 271 GLU A CA 1
ATOM 2191 C C . GLU A 1 271 ? 33.459 -22.806 29.885 1.00 43.53 271 GLU A C 1
ATOM 2193 O O . GLU A 1 271 ? 33.503 -22.726 31.111 1.00 43.53 271 GLU A O 1
ATOM 2198 N N . ASN A 1 272 ? 33.459 -24.005 29.285 1.00 36.03 272 ASN A N 1
ATOM 2199 C CA . ASN A 1 272 ? 34.625 -24.920 29.246 1.00 36.03 272 ASN A CA 1
ATOM 2200 C C . ASN A 1 272 ? 34.218 -26.253 28.578 1.00 36.03 272 ASN A C 1
ATOM 2202 O O . ASN A 1 272 ? 33.193 -26.835 28.916 1.00 36.03 272 ASN A O 1
ATOM 2206 N N . THR A 1 273 ? 34.851 -26.643 27.469 1.00 38.47 273 THR A N 1
ATOM 2207 C CA . THR A 1 273 ? 36.105 -27.425 27.386 1.00 38.47 273 THR A CA 1
ATOM 2208 C C . THR A 1 273 ? 35.903 -28.876 27.804 1.00 38.47 273 THR A C 1
ATOM 2210 O O . THR A 1 273 ? 35.845 -29.168 28.989 1.00 38.47 273 THR A O 1
ATOM 2213 N N . GLU A 1 274 ? 35.877 -29.783 26.824 1.00 48.06 274 GLU A N 1
ATOM 2214 C CA . GLU A 1 274 ? 36.663 -31.014 26.904 1.00 48.06 274 GLU A CA 1
ATOM 2215 C C . GLU A 1 274 ? 36.923 -31.598 25.508 1.00 48.06 274 GLU A C 1
ATOM 2217 O O . GLU A 1 274 ? 36.118 -31.528 24.580 1.00 48.06 274 GLU A O 1
ATOM 2222 N N . GLU A 1 275 ? 38.145 -32.085 25.400 1.00 45.34 275 GLU A N 1
ATOM 2223 C CA . GLU A 1 275 ? 38.966 -32.418 24.252 1.00 45.34 275 GLU A CA 1
ATOM 2224 C C . GLU A 1 275 ? 39.034 -33.951 24.155 1.00 45.34 275 GLU A C 1
ATOM 2226 O O . GLU A 1 275 ? 39.135 -34.617 25.183 1.00 45.34 275 GLU A O 1
ATOM 2231 N N . SER A 1 276 ? 38.935 -34.516 22.949 1.00 47.69 276 SER A N 1
ATOM 2232 C CA . SER A 1 276 ? 39.427 -35.847 22.518 1.00 47.69 276 SER A CA 1
ATOM 2233 C C . SER A 1 276 ? 38.594 -36.309 21.317 1.00 47.69 276 SER A C 1
ATOM 2235 O O . SER A 1 276 ? 37.393 -36.081 21.262 1.00 47.69 276 SER A O 1
ATOM 2237 N N . ASP A 1 277 ? 39.080 -37.020 20.316 1.00 43.91 277 ASP A N 1
ATOM 2238 C CA . ASP A 1 277 ? 40.391 -37.256 19.724 1.00 43.91 277 ASP A CA 1
ATOM 2239 C C . ASP A 1 277 ? 40.063 -38.141 18.502 1.00 43.91 277 ASP A C 1
ATOM 2241 O O . ASP A 1 277 ? 39.138 -38.949 18.559 1.00 43.91 277 ASP A O 1
ATOM 2245 N N . LEU A 1 278 ? 40.841 -38.008 17.427 1.00 43.41 278 LEU A N 1
ATOM 2246 C CA . LEU A 1 278 ? 41.138 -39.062 16.441 1.00 43.41 278 LEU A CA 1
ATOM 2247 C C . LEU A 1 278 ? 39.966 -39.780 15.722 1.00 43.41 278 LEU A C 1
ATOM 2249 O O . LEU A 1 278 ? 39.370 -40.713 16.238 1.00 43.41 278 LEU A O 1
ATOM 2253 N N . GLU A 1 279 ? 39.819 -39.539 14.414 1.00 54.09 279 GLU A N 1
ATOM 2254 C CA . GLU A 1 279 ? 40.352 -40.507 13.441 1.00 54.09 279 GLU A CA 1
ATOM 2255 C C . GLU A 1 279 ? 40.393 -39.950 12.012 1.00 54.09 279 GLU A C 1
ATOM 2257 O O . GLU A 1 279 ? 39.426 -39.458 11.435 1.00 54.09 279 GLU A O 1
ATOM 2262 N N . LYS A 1 280 ? 41.594 -40.060 11.455 1.00 48.81 280 LYS A N 1
ATOM 2263 C CA . LYS A 1 280 ? 41.981 -39.799 10.080 1.00 48.81 280 LYS A CA 1
ATOM 2264 C C . LYS A 1 280 ? 41.940 -41.141 9.359 1.00 48.81 280 LYS A C 1
ATOM 2266 O O . LYS A 1 280 ? 42.703 -42.028 9.727 1.00 48.81 280 LYS A O 1
ATOM 2271 N N . ILE A 1 281 ? 41.118 -41.276 8.323 1.00 56.28 281 ILE A N 1
ATOM 2272 C CA . ILE A 1 281 ? 41.287 -42.337 7.325 1.00 56.28 281 ILE A CA 1
ATOM 2273 C C . ILE A 1 281 ? 41.263 -41.696 5.939 1.00 56.28 281 ILE A C 1
ATOM 2275 O O . ILE A 1 281 ? 40.241 -41.205 5.467 1.00 56.28 281 ILE A O 1
ATOM 2279 N N . ASP A 1 282 ? 42.447 -41.700 5.330 1.00 54.62 2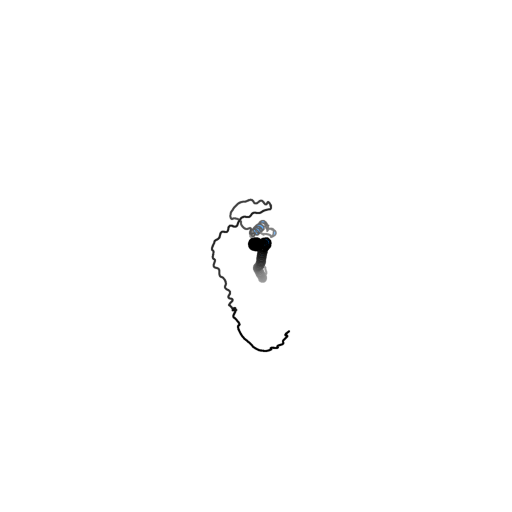82 ASP A N 1
ATOM 2280 C CA . ASP A 1 282 ? 42.686 -41.526 3.903 1.00 54.62 282 ASP A CA 1
ATOM 2281 C C . ASP A 1 282 ? 41.907 -42.567 3.085 1.00 54.62 282 ASP A C 1
ATOM 2283 O O . ASP A 1 282 ? 41.862 -43.747 3.434 1.00 54.62 282 ASP A O 1
ATOM 2287 N N . SER A 1 283 ? 41.399 -42.174 1.921 1.00 51.50 283 SER A N 1
ATOM 2288 C CA . SER A 1 283 ? 41.657 -42.934 0.689 1.00 51.50 283 SER A CA 1
ATOM 2289 C C . SER A 1 283 ? 41.237 -42.142 -0.546 1.00 51.50 283 SER A C 1
ATOM 2291 O O . SER A 1 283 ? 40.062 -41.924 -0.821 1.00 51.50 283 SER A O 1
ATOM 2293 N N . ASP A 1 284 ? 42.266 -41.713 -1.270 1.00 52.09 284 ASP A N 1
ATOM 2294 C CA . ASP A 1 284 ? 42.393 -41.709 -2.724 1.00 52.09 284 ASP A CA 1
ATOM 2295 C C . ASP A 1 284 ? 41.165 -42.104 -3.560 1.00 52.09 284 ASP A C 1
ATOM 2297 O O . ASP A 1 284 ? 40.652 -43.218 -3.483 1.00 52.09 284 ASP A O 1
ATOM 2301 N N . THR A 1 285 ? 40.864 -41.286 -4.568 1.00 55.62 285 THR A N 1
ATOM 2302 C CA . THR A 1 285 ? 40.766 -41.827 -5.932 1.00 55.62 285 THR A CA 1
ATOM 2303 C C . THR A 1 285 ? 41.119 -40.759 -6.956 1.00 55.62 285 THR A C 1
ATOM 2305 O O . THR A 1 285 ? 40.409 -39.787 -7.190 1.00 55.62 285 THR A O 1
ATOM 2308 N N . LYS A 1 286 ? 42.289 -40.973 -7.546 1.00 57.38 286 LYS A N 1
ATOM 2309 C CA . LYS A 1 286 ? 42.882 -40.247 -8.655 1.00 57.38 286 LYS A CA 1
ATOM 2310 C C . LYS A 1 286 ? 42.536 -40.997 -9.941 1.00 57.38 286 LYS A C 1
ATOM 2312 O O . LYS A 1 286 ? 42.915 -42.159 -10.055 1.00 57.38 286 LYS A O 1
ATOM 2317 N N . THR A 1 287 ? 41.893 -40.327 -10.894 1.00 53.31 287 THR A N 1
ATOM 2318 C CA . THR A 1 287 ? 42.178 -40.468 -12.336 1.00 53.31 287 THR A CA 1
ATOM 2319 C C . THR A 1 287 ? 41.753 -39.207 -13.057 1.00 53.31 287 THR A C 1
ATOM 2321 O O . THR A 1 287 ? 40.633 -38.737 -12.769 1.00 53.31 287 THR A O 1
#

Mean predicted aligned error: 21.33 Å

Organism: Pinctada imbricata (NCBI:txid66713)

Solvent-accessible surface area (backbone atoms only — not comparable to full-atom values): 18130 Å² total; per-residue (Å²): 114,70,71,61,54,51,54,52,50,52,50,52,49,51,53,49,55,49,48,55,50,47,55,50,52,50,51,51,49,54,52,50,52,53,50,51,54,49,51,50,52,49,49,56,52,50,51,52,50,50,52,54,51,50,53,49,50,54,55,58,65,45,47,62,57,54,50,49,53,51,48,54,52,50,51,52,50,53,53,49,52,55,51,48,54,54,51,52,54,51,48,54,53,48,50,55,53,50,52,51,51,53,52,50,50,51,51,52,52,50,52,50,53,52,51,53,51,52,52,52,49,51,53,52,53,52,52,50,52,54,50,51,52,51,50,48,54,52,50,51,54,51,52,51,50,55,51,50,50,55,52,49,53,52,51,51,54,53,50,49,54,50,49,50,50,52,51,47,23,70,76,68,76,52,70,85,66,77,66,85,72,85,78,78,94,74,76,89,75,50,82,89,66,62,73,74,76,77,54,64,60,60,58,48,52,57,58,50,71,71,53,84,68,81,86,82,83,81,86,83,81,88,78,91,83,77,93,74,92,78,87,89,81,88,82,92,81,83,88,78,87,80,86,88,81,94,74,89,75,92,76,85,80,82,83,77,90,76,81,84,88,80,85,84,75,97,72,88,85,82,90,82,90,87,85,87,78,89,86,88,79,89,77,86,87,88,132

Sequence (287 aa):
MRKRQNVHYYFCRYQLTWKDLHDNSESAARQAEEVDSQITKLYVHYDRQCEIMTRLHEGIAGLPVILNQLQELTDVLANLEEEYDKVEAALVYLEDVCEEAELQQAKVVDCQKLAKYQTRKKEEMEKLKIQLAKEHAKSVESVEKKRNVKLKERQEAFQEAFKEDVDYYREHGRLDRVSVSSTDSGKKTDLADFKVEEDAGILDEFLASDEITPSTEDASATTTGRIQDTFSDEENLPVSVQSNDDLDPEGDYFEDDLAATHGDPYLESEENTEESDLEKIDSDTKT

Foldseek 3Di:
DVVVVVVVVVVVVVVVVVVVVVVVVVVVVVVVVVVVVVVVVVVVVVVVVVVVVVVVVVVVVCVVVVVVVVVVVVVVVVVVVVVVVVVVVVVVVVVVVVVVVVVVVVVVVVVVVVVVVVVVVVVVVVVVVVVVVVVVVVVVVVVVVVVVVVVVVVVVVVVVVVVVQVVCCVVPVDGPPVDPPDPDDDDPPDVVNPPPPCPVVVVVVVVVVPPPPDDDDDDDDDDDDDDDDDDDDDDDDDDDDDDDDDDDDDDDDPDDDDDDDDDDDDDDDDDDDDDDDDDDDDDDDDD

pLDDT: mean 75.83, std 24.55, range [31.67, 98.69]

Secondary structure (DSSP, 8-state):
-HHHHHHHHHHHHHHHHHHHHHHHHHHHHHHHHHHHHHHHHHHHHHHHHHHHHHHHHHHHHHHHHHHHHHHHHHHHHHHHHHHHHHHHHHHHHHHHHHHHHHHHHHHHHHHHHHHHHHHHHHHHHHHHHHHHHHHHHHHHHHHHHHHHHHHHHHHHHHHHHHHHHHHHHHHHSS---------S------GGG------HHHHHHHHHHT-------S---------------------------------------------------------------------

Radius of gyration: 70.68 Å; Cα contacts (8 Å, |Δi|>4): 10; chains: 1; bounding box: 162×71×204 Å